Protein AF-A0A949FY73-F1 (afdb_monomer_lite)

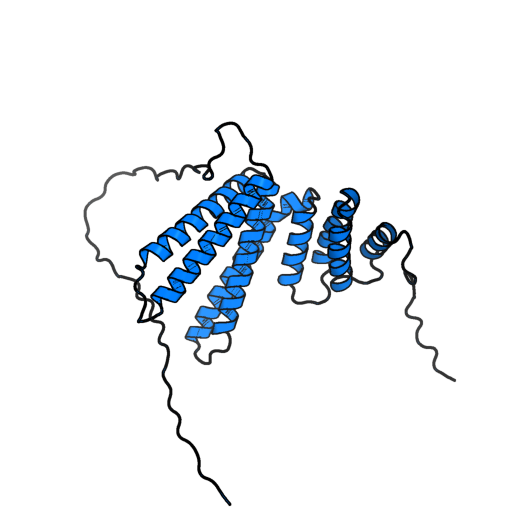Structure (mmCIF, N/CA/C/O backbone):
data_AF-A0A949FY73-F1
#
_entry.id   AF-A0A949FY73-F1
#
loop_
_atom_site.group_PDB
_atom_site.id
_atom_site.type_symbol
_atom_site.label_atom_id
_atom_site.label_alt_id
_atom_site.label_comp_id
_atom_site.label_asym_id
_atom_site.label_entity_id
_atom_site.label_seq_id
_atom_site.pdbx_PDB_ins_code
_atom_site.Cartn_x
_atom_site.Cartn_y
_atom_site.Cartn_z
_atom_site.occupancy
_atom_site.B_iso_or_equiv
_atom_site.auth_seq_id
_atom_site.auth_comp_id
_atom_site.auth_asym_id
_atom_site.auth_atom_id
_atom_site.pdbx_PDB_model_num
ATOM 1 N N . MET A 1 1 ? 39.585 -42.858 -3.985 1.00 30.64 1 MET A N 1
ATOM 2 C CA . MET A 1 1 ? 40.783 -42.142 -3.499 1.00 30.64 1 MET A CA 1
ATOM 3 C C . MET A 1 1 ? 41.004 -40.942 -4.413 1.00 30.64 1 MET A C 1
ATOM 5 O O . MET A 1 1 ? 41.160 -41.164 -5.600 1.00 30.64 1 MET A O 1
ATOM 9 N N . MET A 1 2 ? 40.899 -39.730 -3.845 1.00 28.56 2 MET A N 1
ATOM 10 C CA . MET A 1 2 ? 41.511 -38.437 -4.237 1.00 28.56 2 MET A CA 1
ATOM 11 C C . MET A 1 2 ? 41.469 -37.981 -5.719 1.00 28.56 2 MET A C 1
ATOM 13 O O . MET A 1 2 ? 42.041 -38.617 -6.586 1.00 28.56 2 MET A O 1
ATOM 17 N N . MET A 1 3 ? 40.717 -36.923 -6.067 1.00 29.55 3 MET A N 1
ATOM 18 C CA . MET A 1 3 ? 40.991 -35.466 -5.917 1.00 29.55 3 MET A CA 1
ATOM 19 C C . MET A 1 3 ? 41.789 -34.843 -7.081 1.00 29.55 3 MET A C 1
ATOM 21 O O . MET A 1 3 ? 42.942 -35.206 -7.284 1.00 29.55 3 MET A O 1
ATOM 25 N N . ARG A 1 4 ? 41.182 -33.837 -7.743 1.00 31.44 4 ARG A N 1
ATOM 26 C CA . ARG A 1 4 ? 41.723 -32.509 -8.166 1.00 31.44 4 ARG A CA 1
ATOM 27 C C . ARG A 1 4 ? 40.720 -31.844 -9.138 1.00 31.44 4 ARG A C 1
ATOM 29 O O . ARG A 1 4 ? 40.467 -32.389 -10.199 1.00 31.44 4 ARG A O 1
ATOM 36 N N . THR A 1 5 ? 39.873 -30.900 -8.709 1.00 36.28 5 THR A N 1
ATOM 37 C CA . THR A 1 5 ? 40.035 -29.425 -8.569 1.00 36.28 5 THR A CA 1
ATOM 38 C C . THR A 1 5 ? 40.058 -28.588 -9.865 1.00 36.28 5 THR A C 1
ATOM 40 O O . THR A 1 5 ? 41.065 -28.569 -10.556 1.00 36.28 5 THR A O 1
ATOM 43 N N . VAL A 1 6 ? 38.956 -27.833 -10.051 1.00 34.12 6 VAL A N 1
ATOM 44 C CA . VAL A 1 6 ? 38.804 -26.375 -10.323 1.00 34.12 6 VAL A CA 1
ATOM 45 C C . VAL A 1 6 ? 39.441 -25.728 -11.568 1.00 34.12 6 VAL A C 1
ATOM 47 O O . VAL A 1 6 ? 40.657 -25.625 -11.656 1.00 34.12 6 VAL A O 1
ATOM 50 N N . ALA A 1 7 ? 38.592 -25.080 -12.388 1.00 29.95 7 ALA A N 1
ATOM 51 C CA . ALA A 1 7 ? 38.791 -23.702 -12.878 1.00 29.95 7 ALA A CA 1
ATOM 52 C C . ALA A 1 7 ? 37.455 -23.058 -13.334 1.00 29.95 7 ALA A C 1
ATOM 54 O O . ALA A 1 7 ? 36.805 -23.531 -14.262 1.00 29.95 7 ALA A O 1
ATOM 55 N N . HIS A 1 8 ? 37.057 -21.980 -12.648 1.00 30.95 8 HIS A N 1
ATOM 56 C CA . HIS A 1 8 ? 36.068 -20.973 -13.066 1.00 30.95 8 HIS A CA 1
ATOM 57 C C . HIS A 1 8 ? 36.604 -20.121 -14.233 1.00 30.95 8 HIS A C 1
ATOM 59 O O . HIS A 1 8 ? 37.818 -20.023 -14.343 1.00 30.95 8 HIS A O 1
ATOM 65 N N . VAL A 1 9 ? 35.738 -19.414 -14.985 1.00 28.77 9 VAL A N 1
ATOM 66 C CA . VAL A 1 9 ? 35.776 -17.935 -15.150 1.00 28.77 9 VAL A CA 1
ATOM 67 C C . VAL A 1 9 ? 34.462 -17.411 -15.774 1.00 28.77 9 VAL A C 1
ATOM 69 O O . VAL A 1 9 ? 34.036 -17.833 -16.841 1.00 28.77 9 VAL A O 1
ATOM 72 N N . LEU A 1 10 ? 33.863 -16.489 -15.014 1.00 28.97 10 LEU A N 1
ATOM 73 C CA . LEU A 1 10 ? 32.964 -15.363 -15.291 1.00 28.97 10 LEU A CA 1
ATOM 74 C C . LEU A 1 10 ? 32.458 -15.102 -16.723 1.00 28.97 10 LEU A C 1
ATOM 76 O O . LEU A 1 10 ? 33.242 -14.854 -17.634 1.00 28.97 10 LEU A O 1
ATOM 80 N N . GLN A 1 11 ? 31.145 -14.865 -16.830 1.00 28.97 11 GLN A N 1
ATOM 81 C CA . GLN A 1 11 ? 30.577 -13.974 -17.845 1.00 28.97 11 GLN A CA 1
ATOM 82 C C . GLN A 1 11 ? 29.788 -12.856 -17.149 1.00 28.97 11 GLN A C 1
ATOM 84 O O . GLN A 1 11 ? 28.787 -13.093 -16.477 1.00 28.97 11 GLN A O 1
ATOM 89 N N . ALA A 1 12 ? 30.330 -11.641 -17.241 1.00 29.75 12 ALA A N 1
ATOM 90 C CA . ALA A 1 12 ? 29.845 -10.431 -16.595 1.00 29.75 12 ALA A CA 1
ATOM 91 C C . ALA A 1 12 ? 28.692 -9.797 -17.393 1.00 29.75 12 ALA A C 1
ATOM 93 O O . ALA A 1 12 ? 28.860 -9.455 -18.565 1.00 29.75 12 ALA A O 1
ATOM 94 N N . CYS A 1 13 ? 27.544 -9.581 -16.746 1.00 27.12 13 CYS A N 1
ATOM 95 C CA . CYS A 1 13 ? 26.506 -8.683 -17.247 1.00 27.12 13 CYS A CA 1
ATOM 96 C C . CYS A 1 13 ? 26.990 -7.242 -17.089 1.00 27.12 13 CYS A C 1
ATOM 98 O O . CYS A 1 13 ? 27.158 -6.743 -15.979 1.00 27.12 13 CYS A O 1
ATOM 100 N N . THR A 1 14 ? 27.230 -6.584 -18.217 1.00 33.44 14 THR A N 1
ATOM 101 C CA . THR A 1 14 ? 27.560 -5.163 -18.283 1.00 33.44 14 THR A CA 1
ATOM 102 C C . THR A 1 14 ? 26.266 -4.413 -18.576 1.00 33.44 14 THR A C 1
ATOM 104 O O . THR A 1 14 ? 25.729 -4.522 -19.674 1.00 33.44 14 THR A O 1
ATOM 107 N N . VAL A 1 15 ? 25.745 -3.670 -17.599 1.00 39.50 15 VAL A N 1
ATOM 108 C CA . VAL A 1 15 ? 24.665 -2.697 -17.816 1.00 39.50 15 VAL A CA 1
ATOM 109 C C . VAL A 1 15 ? 25.321 -1.395 -18.272 1.00 39.50 15 VAL A C 1
ATOM 111 O O . VAL A 1 15 ? 25.974 -0.714 -17.483 1.00 39.50 15 VAL A O 1
ATOM 114 N N . MET A 1 16 ? 25.181 -1.059 -19.555 1.00 29.89 16 MET A N 1
ATOM 115 C CA . MET A 1 16 ? 25.603 0.226 -20.113 1.00 29.89 16 MET A CA 1
ATOM 116 C C . MET A 1 16 ? 24.347 0.998 -20.528 1.00 29.89 16 MET A C 1
ATOM 118 O O . MET A 1 16 ? 23.703 0.666 -21.517 1.00 29.89 16 MET A O 1
ATOM 122 N N . VAL A 1 17 ? 23.979 2.016 -19.748 1.00 37.66 17 VAL A N 1
ATOM 123 C CA . VAL A 1 17 ? 22.966 3.003 -20.141 1.00 37.66 17 VAL A CA 1
ATOM 124 C C . VAL A 1 17 ? 23.687 4.084 -20.939 1.00 37.66 17 VAL A C 1
ATOM 126 O O . VAL A 1 17 ? 24.446 4.871 -20.374 1.00 37.66 17 VAL A O 1
ATOM 129 N N . MET A 1 18 ? 23.483 4.103 -22.255 1.00 31.80 18 MET A N 1
ATOM 130 C CA . MET A 1 18 ? 23.927 5.198 -23.116 1.00 31.80 18 MET A CA 1
ATOM 131 C C . MET A 1 18 ? 22.897 6.330 -23.059 1.00 31.80 18 MET A C 1
ATOM 133 O O . MET A 1 18 ? 21.790 6.201 -23.576 1.00 31.80 18 MET A O 1
ATOM 137 N N . LEU A 1 19 ? 23.274 7.448 -22.437 1.00 34.91 19 LEU A N 1
ATOM 138 C CA . LEU A 1 19 ? 22.626 8.740 -22.653 1.00 34.91 19 LEU A CA 1
ATOM 139 C C . LEU A 1 19 ? 23.135 9.323 -23.975 1.00 34.91 19 LEU A C 1
ATOM 141 O O . LEU A 1 19 ? 24.333 9.541 -24.146 1.00 34.91 19 LEU A O 1
ATOM 145 N N . GLY A 1 20 ? 22.212 9.563 -24.905 1.00 29.52 20 GLY A N 1
ATOM 146 C CA . GLY A 1 20 ? 22.489 10.226 -26.173 1.00 29.52 20 GLY A CA 1
ATOM 147 C C . GLY A 1 20 ? 22.843 11.700 -25.978 1.00 29.52 20 GLY A C 1
ATOM 148 O O . GLY A 1 20 ? 22.060 12.477 -25.436 1.00 29.52 20 GLY A O 1
ATOM 149 N N . SER A 1 21 ? 24.024 12.074 -26.465 1.00 33.06 21 SER A N 1
ATOM 150 C CA . SER A 1 21 ? 24.438 13.453 -26.707 1.00 33.06 21 SER A CA 1
ATOM 151 C C . SER A 1 21 ? 23.719 14.001 -27.940 1.00 33.06 21 SER A C 1
ATOM 153 O O . SER A 1 21 ? 23.827 13.421 -29.019 1.00 33.06 21 SER A O 1
ATOM 155 N N . ALA A 1 22 ? 23.047 15.145 -27.810 1.00 34.62 22 ALA A N 1
ATOM 156 C CA . ALA A 1 22 ? 22.630 15.960 -28.948 1.00 34.62 22 ALA A CA 1
ATOM 157 C C . ALA A 1 22 ? 23.452 17.254 -28.984 1.00 34.62 22 ALA A C 1
ATOM 159 O O . ALA A 1 22 ? 23.644 17.935 -27.977 1.00 34.62 22 ALA A O 1
ATOM 160 N N . VAL A 1 23 ? 23.974 17.525 -30.175 1.00 33.91 23 VAL A N 1
ATOM 161 C CA . VAL A 1 23 ? 24.910 18.588 -30.538 1.00 33.91 23 VAL A CA 1
ATOM 162 C C . VAL A 1 23 ? 24.242 19.964 -30.455 1.00 33.91 23 VAL A C 1
ATOM 164 O O . VAL A 1 23 ? 23.091 20.140 -30.849 1.00 33.91 23 VAL A O 1
ATOM 167 N N . ALA A 1 24 ? 25.000 20.947 -29.970 1.00 28.70 24 ALA A N 1
ATOM 168 C CA . ALA A 1 24 ? 24.638 22.356 -29.952 1.00 28.70 24 ALA A CA 1
ATOM 169 C C . ALA A 1 24 ? 24.571 22.951 -31.371 1.00 28.70 24 ALA A C 1
ATOM 171 O O . ALA A 1 24 ? 25.519 22.824 -32.144 1.00 28.70 24 ALA A O 1
ATOM 172 N N . MET A 1 25 ? 23.504 23.694 -31.670 1.00 30.33 25 MET A N 1
ATOM 173 C CA . MET A 1 25 ? 23.513 24.737 -32.697 1.00 30.33 25 MET A CA 1
ATOM 174 C C . MET A 1 25 ? 22.935 26.030 -32.123 1.00 30.33 25 MET A C 1
ATOM 176 O O . MET A 1 25 ? 21.875 26.042 -31.503 1.00 30.33 25 MET A O 1
ATOM 180 N N . ALA A 1 26 ? 23.681 27.117 -32.311 1.00 32.38 26 ALA A N 1
ATOM 181 C CA . ALA A 1 26 ? 23.357 28.460 -31.861 1.00 32.38 26 ALA A CA 1
ATOM 182 C C . ALA A 1 26 ? 22.526 29.212 -32.913 1.00 32.38 26 ALA A C 1
ATOM 184 O O . ALA A 1 26 ? 22.940 29.288 -34.067 1.00 32.38 26 ALA A O 1
ATOM 185 N N . ALA A 1 27 ? 21.421 29.848 -32.499 1.00 30.78 27 ALA A N 1
ATOM 186 C CA . ALA A 1 27 ? 20.816 30.980 -33.209 1.00 30.78 27 ALA A CA 1
ATOM 187 C C . ALA A 1 27 ? 19.895 31.827 -32.292 1.00 30.78 27 ALA A C 1
ATOM 189 O O . ALA A 1 27 ? 18.881 31.338 -31.817 1.00 30.78 27 ALA A O 1
ATOM 190 N N . LYS A 1 28 ? 20.317 33.089 -32.082 1.00 29.27 28 LYS A N 1
ATOM 191 C CA . LYS A 1 28 ? 19.625 34.392 -31.853 1.00 29.27 28 LYS A CA 1
ATOM 192 C C . LYS A 1 28 ? 18.335 34.491 -30.980 1.00 29.27 28 LYS A C 1
ATOM 194 O O . LYS A 1 28 ? 17.423 33.692 -31.141 1.00 29.27 28 LYS A O 1
ATOM 199 N N . PRO A 1 29 ? 18.198 35.520 -30.104 1.00 34.09 29 PRO A N 1
ATOM 200 C CA . PRO A 1 29 ? 17.172 35.542 -29.059 1.00 34.09 29 PRO A CA 1
ATOM 201 C C . PRO A 1 29 ? 15.809 36.023 -29.577 1.00 34.09 29 PRO A C 1
ATOM 203 O O . PRO A 1 29 ? 15.718 37.055 -30.242 1.00 34.09 29 PRO A O 1
ATOM 206 N N . ALA A 1 30 ? 14.749 35.304 -29.207 1.00 30.08 30 ALA A N 1
ATOM 207 C CA . ALA A 1 30 ? 13.362 35.736 -29.336 1.00 30.08 30 ALA A CA 1
ATOM 208 C C . ALA A 1 30 ? 12.727 35.864 -27.939 1.00 30.08 30 ALA A C 1
ATOM 210 O O . ALA A 1 30 ? 13.028 35.093 -27.031 1.00 30.08 30 ALA A O 1
ATOM 211 N N . ALA A 1 31 ? 11.899 36.898 -27.788 1.00 34.38 31 ALA A N 1
ATOM 212 C CA . ALA A 1 31 ? 11.223 37.357 -26.574 1.00 34.38 31 ALA A CA 1
ATOM 213 C C . ALA A 1 31 ? 10.332 36.275 -25.905 1.00 34.38 31 ALA A C 1
ATOM 215 O O . ALA A 1 31 ? 9.991 35.282 -26.551 1.00 34.38 31 ALA A O 1
ATOM 216 N N . PRO A 1 32 ? 9.951 36.439 -24.619 1.00 34.09 32 PRO A N 1
ATOM 217 C CA . PRO A 1 32 ? 9.465 35.344 -23.787 1.00 34.09 32 PRO A CA 1
ATOM 218 C C . PRO A 1 32 ? 8.079 34.877 -24.233 1.00 34.09 32 PRO A C 1
ATOM 220 O O . PRO A 1 32 ? 7.079 35.564 -24.032 1.00 34.09 32 PRO A O 1
ATOM 223 N N . GLN A 1 33 ? 8.023 33.683 -24.819 1.00 31.09 33 GLN A N 1
ATOM 224 C CA . GLN A 1 33 ? 6.780 32.944 -24.967 1.00 31.09 33 GLN A CA 1
ATOM 225 C C . GLN A 1 33 ? 6.493 32.208 -23.662 1.00 31.09 33 GLN A C 1
ATOM 227 O O . GLN A 1 33 ? 7.287 31.406 -23.171 1.00 31.09 33 GLN A O 1
ATOM 232 N N . SER A 1 34 ? 5.346 32.558 -23.099 1.00 34.16 34 SER A N 1
ATOM 233 C CA . SER A 1 34 ? 4.679 31.950 -21.961 1.00 34.16 34 SER A CA 1
ATOM 234 C C . SER A 1 34 ? 4.782 30.426 -22.007 1.00 34.16 34 SER A C 1
ATOM 236 O O . SER A 1 34 ? 4.473 29.808 -23.026 1.00 34.16 34 SER A O 1
ATOM 238 N N . ALA A 1 35 ? 5.193 29.828 -20.888 1.00 31.00 35 ALA A N 1
ATOM 239 C CA . ALA A 1 35 ? 5.188 28.385 -20.697 1.00 31.00 35 ALA A CA 1
ATOM 240 C C . ALA A 1 35 ? 3.818 27.790 -21.081 1.00 31.00 35 ALA A C 1
ATOM 242 O O . ALA A 1 35 ? 2.791 28.381 -20.730 1.00 31.00 35 ALA A O 1
ATOM 243 N N . PRO A 1 36 ? 3.759 26.624 -21.751 1.00 32.53 36 PRO A N 1
ATOM 244 C CA . PRO A 1 36 ? 2.498 25.929 -21.910 1.00 32.53 36 PRO A CA 1
ATOM 245 C C . PRO A 1 36 ? 2.042 25.492 -20.518 1.00 32.53 36 PRO A C 1
ATOM 247 O O . PRO A 1 36 ? 2.632 24.610 -19.892 1.00 32.53 36 PRO A O 1
ATOM 250 N N . GLN A 1 37 ? 1.000 26.155 -20.018 1.00 31.23 37 GLN A N 1
ATOM 251 C CA . GLN A 1 37 ? 0.228 25.682 -18.883 1.00 31.23 37 GLN A CA 1
ATOM 252 C C . GLN A 1 37 ? -0.247 24.271 -19.227 1.00 31.23 37 GLN A C 1
ATOM 254 O O . GLN A 1 37 ? -1.075 24.083 -20.119 1.00 31.23 37 GLN A O 1
ATOM 259 N N . SER A 1 38 ? 0.302 23.271 -18.538 1.00 32.03 38 SER A N 1
ATOM 260 C CA . SER A 1 38 ? -0.244 21.924 -18.567 1.00 32.03 38 SER A CA 1
ATOM 261 C C . SER A 1 38 ? -1.610 21.983 -17.893 1.00 32.03 38 SER A C 1
ATOM 263 O O . SER A 1 38 ? -1.723 21.891 -16.669 1.00 32.03 38 SER A O 1
ATOM 265 N N . GLY A 1 39 ? -2.653 22.199 -18.691 1.00 32.66 39 GLY A N 1
ATOM 266 C CA . GLY A 1 39 ? -4.018 21.989 -18.251 1.00 32.66 39 GLY A CA 1
ATOM 267 C C . GLY A 1 39 ? -4.106 20.570 -17.708 1.00 32.66 39 GLY A C 1
ATOM 268 O O . GLY A 1 39 ? -3.819 19.613 -18.431 1.00 32.66 39 GLY A O 1
ATOM 269 N N . ALA A 1 40 ? -4.444 20.452 -16.424 1.00 43.03 40 ALA A N 1
ATOM 270 C CA . ALA A 1 40 ? -4.802 19.201 -15.783 1.00 43.03 40 ALA A CA 1
ATOM 271 C C . ALA A 1 40 ? -6.021 18.641 -16.525 1.00 43.03 40 ALA A C 1
ATOM 273 O O . ALA A 1 40 ? -7.171 18.934 -16.209 1.00 43.03 40 ALA A O 1
ATOM 274 N N . SER A 1 41 ? -5.759 17.903 -17.597 1.00 42.97 41 SER A N 1
ATOM 275 C CA . SER A 1 41 ? -6.777 17.207 -18.361 1.00 42.97 41 SER A CA 1
ATOM 276 C C . SER A 1 41 ? -7.257 16.121 -17.426 1.00 42.97 41 SER A C 1
ATOM 278 O O . SER A 1 41 ? -6.478 15.229 -17.122 1.00 42.97 41 SER A O 1
ATOM 280 N N . LYS A 1 42 ? -8.484 16.245 -16.912 1.00 58.06 42 LYS A N 1
ATOM 281 C CA . LYS A 1 42 ? -9.129 15.256 -16.044 1.00 58.06 42 LYS A CA 1
ATOM 282 C C . LYS A 1 42 ? -9.196 13.942 -16.833 1.00 58.06 42 LYS A C 1
ATOM 284 O O . LYS A 1 42 ? -10.048 13.812 -17.712 1.00 58.06 42 LYS A O 1
ATOM 289 N N . PRO A 1 43 ? -8.265 12.997 -16.648 1.00 52.34 43 PRO A N 1
ATOM 290 C CA . PRO A 1 43 ? -8.061 11.948 -17.618 1.00 52.34 43 PRO A CA 1
ATOM 291 C C . PRO A 1 43 ? -8.613 10.686 -16.994 1.00 52.34 43 PRO A C 1
ATOM 293 O O . PRO A 1 43 ? -7.894 10.037 -16.258 1.00 52.34 43 PRO A O 1
ATOM 296 N N . LEU A 1 44 ? -9.893 10.413 -17.226 1.00 60.53 44 LEU A N 1
ATOM 297 C CA . LEU A 1 44 ? -10.560 9.112 -17.125 1.00 60.53 44 LEU A CA 1
ATOM 298 C C . LEU A 1 44 ? -12.044 9.409 -17.384 1.00 60.53 44 LEU A C 1
ATOM 300 O O . LEU A 1 44 ? -12.695 10.086 -16.593 1.00 60.53 44 LEU A O 1
ATOM 304 N N . ALA A 1 45 ? -12.510 9.029 -18.574 1.00 54.34 45 ALA A N 1
ATOM 305 C CA . ALA A 1 45 ? -13.755 9.495 -19.176 1.00 54.34 45 ALA A CA 1
ATOM 306 C C . ALA A 1 45 ? -14.987 9.072 -18.358 1.00 54.34 45 ALA A C 1
ATOM 308 O O . ALA A 1 45 ? -15.514 7.976 -18.527 1.00 54.34 45 ALA A O 1
ATOM 309 N N . LEU A 1 46 ? -15.430 9.959 -17.476 1.00 56.88 46 LEU A N 1
ATOM 310 C CA . LEU A 1 46 ? -16.798 10.026 -16.975 1.00 56.88 46 LEU A CA 1
ATOM 311 C C . LEU A 1 46 ? -17.480 11.200 -17.669 1.00 56.88 46 LEU A C 1
ATOM 313 O O . LEU A 1 46 ? -16.804 12.166 -18.033 1.00 56.88 46 LEU A O 1
ATOM 317 N N . GLY A 1 47 ? -18.794 11.105 -17.883 1.00 54.56 47 GLY A N 1
ATOM 318 C CA . GLY A 1 47 ? -19.572 12.223 -18.419 1.00 54.56 47 GLY A CA 1
ATOM 319 C C . GLY A 1 47 ? -19.328 13.494 -17.599 1.00 54.56 47 GLY A C 1
ATOM 320 O O . GLY A 1 47 ? -19.058 13.415 -16.401 1.00 54.56 47 GLY A O 1
ATOM 321 N N . GLU A 1 48 ? -19.404 14.662 -18.242 1.00 50.19 48 GLU A N 1
ATOM 322 C CA . GLU A 1 48 ? -18.944 15.962 -17.711 1.00 50.19 48 GLU A CA 1
ATOM 323 C C . GLU A 1 48 ? -19.551 16.374 -16.351 1.00 50.19 48 GLU A C 1
ATOM 325 O O . GLU A 1 48 ? -19.051 17.297 -15.709 1.00 50.19 48 GLU A O 1
ATOM 330 N N . THR A 1 49 ? -20.580 15.673 -15.869 1.00 57.47 49 THR A N 1
ATOM 331 C CA . THR A 1 49 ? -21.321 15.978 -14.638 1.00 57.47 49 THR A CA 1
ATOM 332 C C . THR A 1 49 ? -21.223 14.922 -13.533 1.00 57.47 49 THR A C 1
ATOM 334 O O . THR A 1 49 ? -21.763 15.155 -12.453 1.00 57.47 49 THR A O 1
ATOM 337 N N . GLU A 1 50 ? -20.580 13.770 -13.750 1.00 74.12 50 GLU A N 1
ATOM 338 C CA . GLU A 1 50 ? -20.566 12.691 -12.751 1.00 74.12 50 GLU A CA 1
ATOM 339 C C . GLU A 1 50 ? -19.250 12.647 -11.967 1.00 74.12 50 GLU A C 1
ATOM 341 O O . GLU A 1 50 ? -18.165 12.439 -12.516 1.00 74.12 50 GLU A O 1
ATOM 346 N N . THR A 1 51 ? -19.339 12.847 -10.650 1.00 81.75 51 THR A N 1
ATOM 347 C CA . THR A 1 51 ? -18.228 12.591 -9.733 1.00 81.75 51 THR A CA 1
ATOM 348 C C . THR A 1 51 ? -18.023 11.075 -9.604 1.00 81.75 51 THR A C 1
ATOM 350 O O . THR A 1 51 ? -18.949 10.377 -9.185 1.00 81.75 51 THR A O 1
ATOM 353 N N . PRO A 1 52 ? -16.828 10.542 -9.925 1.00 88.69 52 PRO A N 1
ATOM 354 C CA . PRO A 1 52 ? -16.527 9.129 -9.775 1.00 88.69 52 PRO A CA 1
ATOM 355 C C . PRO A 1 52 ? -16.712 8.678 -8.331 1.00 88.69 52 PRO A C 1
ATOM 357 O O . PRO A 1 52 ? -16.275 9.346 -7.390 1.00 88.69 52 PRO A O 1
ATOM 360 N N . ARG A 1 53 ? -17.310 7.500 -8.187 1.00 89.69 53 ARG A N 1
ATOM 361 C CA . ARG A 1 53 ? -17.402 6.751 -6.928 1.00 89.69 53 ARG A CA 1
ATOM 362 C C . ARG A 1 53 ? -16.275 5.729 -6.821 1.00 89.69 53 ARG A C 1
ATOM 364 O O . ARG A 1 53 ? -15.617 5.426 -7.818 1.00 89.69 53 ARG A O 1
ATOM 371 N N . GLU A 1 54 ? -16.117 5.136 -5.642 1.00 91.50 54 GLU A N 1
ATOM 372 C CA . GLU A 1 54 ? -15.158 4.062 -5.349 1.00 91.50 54 GLU A CA 1
ATOM 373 C C . GLU A 1 54 ? -15.040 2.998 -6.458 1.00 91.50 54 GLU A C 1
ATOM 375 O O . GLU A 1 54 ? -13.935 2.658 -6.877 1.00 91.50 54 GLU A O 1
ATOM 380 N N . GLU A 1 55 ? -16.163 2.509 -6.992 1.00 93.31 55 GLU A N 1
ATOM 381 C CA . GLU A 1 55 ? -16.207 1.468 -8.030 1.00 93.31 55 GLU A CA 1
ATOM 382 C C . GLU A 1 55 ? -15.483 1.851 -9.333 1.00 93.31 55 GLU A C 1
ATOM 384 O O . GLU A 1 55 ? -14.856 1.002 -9.978 1.00 93.31 55 GLU A O 1
ATOM 389 N N . HIS A 1 56 ? -15.502 3.140 -9.682 1.00 94.19 56 HIS A N 1
ATOM 390 C CA . HIS A 1 56 ? -14.804 3.679 -10.844 1.00 94.19 56 HIS A CA 1
ATOM 391 C C . HIS A 1 56 ? -13.297 3.670 -10.610 1.00 94.19 56 HIS A C 1
ATOM 393 O O . HIS A 1 56 ? -12.543 3.183 -11.454 1.00 94.19 56 HIS A 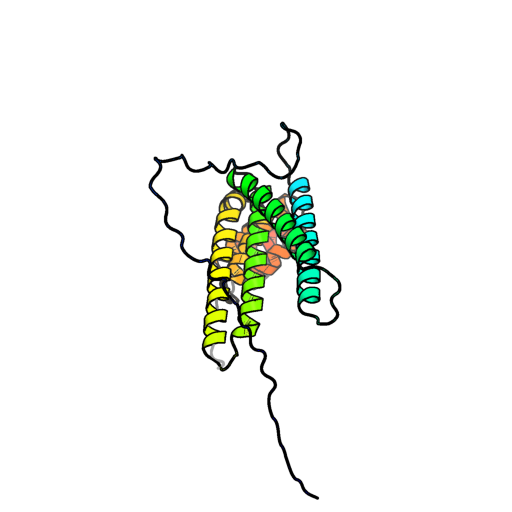O 1
ATOM 399 N N . PHE A 1 57 ? -12.852 4.121 -9.434 1.00 95.56 57 PHE A N 1
ATOM 400 C CA . PHE A 1 57 ? -11.438 4.077 -9.068 1.00 95.56 57 PHE A CA 1
ATOM 401 C C . PHE A 1 57 ? -10.927 2.640 -8.950 1.00 95.56 57 PHE A C 1
ATOM 403 O O . PHE A 1 57 ? -9.836 2.344 -9.434 1.00 95.56 57 PHE A O 1
ATOM 410 N N . ALA A 1 58 ? -11.737 1.723 -8.417 1.00 95.69 58 ALA A N 1
ATOM 411 C CA . ALA A 1 58 ? -11.428 0.299 -8.375 1.00 95.69 58 ALA A CA 1
ATOM 412 C C . ALA A 1 58 ? -11.227 -0.278 -9.783 1.00 95.69 58 ALA A C 1
ATOM 414 O O . ALA A 1 58 ? -10.291 -1.044 -10.025 1.00 95.69 58 ALA A O 1
ATOM 415 N N . TYR A 1 59 ? -12.102 0.087 -10.726 1.00 95.56 59 TYR A N 1
ATOM 416 C CA . TYR A 1 59 ? -11.979 -0.311 -12.124 1.00 95.56 59 TYR A CA 1
ATOM 417 C C . TYR A 1 59 ? -10.713 0.258 -12.769 1.00 95.56 59 TYR A C 1
ATOM 419 O O . TYR A 1 59 ? -9.938 -0.499 -13.355 1.00 95.56 59 TYR A O 1
ATOM 427 N N . TRP A 1 60 ? -10.458 1.556 -12.621 1.00 96.25 60 TRP A N 1
ATOM 428 C CA . TRP A 1 60 ? -9.265 2.198 -13.169 1.00 96.25 60 TRP A CA 1
ATOM 429 C C . TRP A 1 60 ? -7.984 1.625 -12.582 1.00 96.25 60 TRP A C 1
ATOM 431 O O . TRP A 1 60 ? -7.056 1.327 -13.325 1.00 96.25 60 TRP A O 1
ATOM 441 N N . TYR A 1 61 ? -7.954 1.364 -11.281 1.00 97.25 61 TYR A N 1
ATOM 442 C CA . TYR A 1 61 ? -6.832 0.701 -10.638 1.00 97.25 61 TYR A CA 1
ATOM 443 C C . TYR A 1 61 ? -6.592 -0.711 -11.215 1.00 97.25 61 TYR A C 1
ATOM 445 O O . TYR A 1 61 ? -5.455 -1.068 -11.523 1.00 97.25 61 TYR A O 1
ATOM 453 N N . ARG A 1 62 ? -7.642 -1.510 -11.469 1.00 97.62 62 ARG A N 1
ATOM 454 C CA . ARG A 1 62 ? -7.483 -2.809 -12.159 1.00 97.62 62 ARG A CA 1
ATOM 455 C C . ARG A 1 62 ? -6.904 -2.649 -13.567 1.00 97.62 62 ARG A C 1
ATOM 457 O O . ARG A 1 62 ? -6.052 -3.443 -13.960 1.00 97.62 62 ARG A O 1
ATOM 464 N N . GLN A 1 63 ? -7.328 -1.624 -14.308 1.00 97.25 63 GLN A N 1
ATOM 465 C CA . GLN A 1 63 ? -6.762 -1.315 -15.625 1.00 97.25 63 GLN A CA 1
ATOM 466 C C . GLN A 1 63 ? -5.294 -0.894 -15.526 1.00 97.25 63 GLN A C 1
ATOM 468 O O . GLN A 1 63 ? -4.478 -1.363 -16.312 1.00 97.25 63 GLN A O 1
ATOM 473 N N . PHE A 1 64 ? -4.932 -0.079 -14.535 1.00 97.44 64 PHE A N 1
ATOM 474 C CA . PHE A 1 64 ? -3.543 0.281 -14.254 1.00 97.44 64 PHE A CA 1
ATOM 475 C C . PHE A 1 64 ? -2.673 -0.965 -14.039 1.00 97.44 64 PHE A C 1
ATOM 477 O O . PHE A 1 64 ? -1.634 -1.101 -14.685 1.00 97.44 64 PHE A O 1
ATOM 484 N N . ILE A 1 65 ? -3.124 -1.912 -13.212 1.00 97.19 65 ILE A N 1
ATOM 485 C CA . ILE A 1 65 ? -2.401 -3.170 -12.978 1.00 97.19 65 ILE A CA 1
ATOM 486 C C . ILE A 1 65 ? -2.298 -4.013 -14.250 1.00 97.19 65 ILE A C 1
ATOM 488 O O . ILE A 1 65 ? -1.224 -4.538 -14.545 1.00 97.19 65 ILE A O 1
ATOM 492 N N . ALA A 1 66 ? -3.369 -4.104 -15.040 1.00 97.00 66 ALA A N 1
ATOM 493 C CA . ALA A 1 66 ? -3.339 -4.817 -16.314 1.00 97.00 66 ALA A CA 1
ATOM 494 C C . ALA A 1 66 ? -2.315 -4.207 -17.289 1.00 97.00 66 ALA A C 1
ATOM 496 O O . ALA A 1 66 ? -1.509 -4.937 -17.864 1.00 97.00 66 ALA A O 1
ATOM 497 N N . GLN A 1 67 ? -2.291 -2.876 -17.424 1.00 96.88 67 GLN A N 1
ATOM 498 C CA . GLN A 1 67 ? -1.327 -2.168 -18.272 1.00 96.88 67 GLN A CA 1
ATOM 499 C C . GLN A 1 67 ? 0.112 -2.343 -17.767 1.00 96.88 67 GLN A C 1
ATOM 501 O O . GLN A 1 67 ? 0.997 -2.647 -18.565 1.00 96.88 67 GLN A O 1
ATOM 506 N N . LYS A 1 68 ? 0.355 -2.269 -16.449 1.00 95.31 68 LYS A N 1
ATOM 507 C CA . LYS A 1 68 ? 1.672 -2.588 -15.869 1.00 95.31 68 LYS A CA 1
ATOM 508 C C . LYS A 1 68 ? 2.110 -4.020 -16.170 1.00 95.31 68 LYS A C 1
ATOM 510 O O . LYS A 1 68 ? 3.272 -4.241 -16.492 1.00 95.31 68 LYS A O 1
ATOM 515 N N . GLY A 1 69 ? 1.196 -4.987 -16.090 1.00 94.19 69 GLY A N 1
ATOM 516 C CA . GLY A 1 69 ? 1.488 -6.383 -16.412 1.00 94.19 69 GLY A CA 1
ATOM 517 C C . GLY A 1 69 ? 1.850 -6.593 -17.886 1.00 94.19 69 GLY A C 1
ATOM 518 O O . GLY A 1 69 ? 2.751 -7.372 -18.191 1.00 94.19 69 GLY A O 1
ATOM 519 N N . LEU A 1 70 ? 1.184 -5.886 -18.803 1.00 93.75 70 LEU A N 1
ATOM 520 C CA . LEU A 1 70 ? 1.519 -5.912 -20.231 1.00 93.75 70 LEU A CA 1
ATOM 521 C C . LEU A 1 70 ? 2.862 -5.230 -20.514 1.00 93.75 70 LEU A C 1
ATOM 523 O O . LEU A 1 70 ? 3.676 -5.791 -21.243 1.00 93.75 70 LEU A O 1
ATOM 527 N N . ALA A 1 71 ? 3.135 -4.090 -19.874 1.00 93.06 71 ALA A N 1
ATOM 528 C CA . ALA A 1 71 ? 4.436 -3.433 -19.957 1.00 93.06 71 ALA A CA 1
ATOM 529 C C . ALA A 1 71 ? 5.556 -4.362 -19.451 1.00 93.06 71 ALA A C 1
ATOM 531 O O . ALA A 1 71 ? 6.523 -4.593 -20.165 1.00 93.06 71 ALA A O 1
ATOM 532 N N . ALA A 1 72 ? 5.392 -5.002 -18.291 1.00 90.31 72 ALA A N 1
ATOM 533 C CA . ALA A 1 72 ? 6.384 -5.944 -17.765 1.00 90.31 72 ALA A CA 1
ATOM 534 C C . ALA A 1 72 ? 6.659 -7.121 -18.725 1.00 90.31 72 ALA A C 1
ATOM 536 O O . ALA A 1 72 ? 7.805 -7.531 -18.896 1.00 90.31 72 ALA A O 1
ATOM 537 N N . LYS A 1 73 ? 5.630 -7.647 -19.408 1.00 89.31 73 LYS A N 1
ATOM 538 C CA . LYS A 1 73 ? 5.816 -8.670 -20.455 1.00 89.31 73 LYS A CA 1
ATOM 539 C C . LYS A 1 73 ? 6.621 -8.138 -21.642 1.00 89.31 73 LYS A C 1
ATOM 541 O O . LYS A 1 73 ? 7.497 -8.848 -22.131 1.00 89.31 73 LYS A O 1
ATOM 546 N N . GLY A 1 74 ? 6.333 -6.914 -22.083 1.00 87.88 74 GLY A N 1
ATOM 547 C CA . GLY A 1 74 ? 7.093 -6.237 -23.135 1.00 87.88 74 GLY A CA 1
ATOM 548 C C . GLY A 1 74 ? 8.560 -6.054 -22.747 1.00 87.88 74 GLY A C 1
ATOM 549 O O . GLY A 1 74 ? 9.445 -6.420 -23.513 1.00 87.88 74 GLY A O 1
ATOM 550 N N . GLU A 1 75 ? 8.825 -5.597 -21.523 1.00 87.31 75 GLU A N 1
ATOM 551 C CA . GLU A 1 75 ? 10.182 -5.430 -20.996 1.00 87.31 75 GLU A CA 1
ATOM 552 C C . GLU A 1 75 ? 10.962 -6.754 -20.966 1.00 87.31 75 GLU A C 1
ATOM 554 O O . GLU A 1 75 ? 12.106 -6.815 -21.418 1.00 87.31 75 GLU A O 1
ATOM 559 N N . ILE A 1 76 ? 10.340 -7.833 -20.477 1.00 87.50 76 ILE A N 1
ATOM 560 C CA . ILE A 1 76 ? 10.949 -9.171 -20.476 1.00 87.50 76 ILE A CA 1
ATOM 561 C C . ILE A 1 76 ? 11.235 -9.634 -21.907 1.00 87.50 76 ILE A C 1
ATOM 563 O O . ILE A 1 76 ? 12.293 -10.214 -22.153 1.00 87.50 76 ILE A O 1
ATOM 567 N N . CYS A 1 77 ? 10.320 -9.373 -22.847 1.00 87.56 77 CYS A N 1
ATOM 568 C CA . CYS A 1 77 ? 10.530 -9.705 -24.250 1.00 87.56 77 CYS A CA 1
ATOM 569 C C . CYS A 1 77 ? 11.757 -8.972 -24.790 1.00 87.56 77 CYS A C 1
ATOM 571 O O . CYS A 1 77 ? 12.683 -9.642 -25.217 1.00 87.56 77 CYS A O 1
ATOM 573 N N . ILE A 1 78 ? 11.829 -7.641 -24.697 1.00 86.81 78 ILE A N 1
ATOM 574 C CA . ILE A 1 78 ? 12.918 -6.830 -25.283 1.00 86.81 78 ILE A CA 1
ATOM 575 C C . ILE A 1 78 ? 14.310 -7.281 -24.800 1.00 86.81 78 ILE A C 1
ATOM 577 O O . ILE A 1 78 ? 15.290 -7.195 -25.534 1.00 86.81 78 ILE A O 1
ATOM 581 N N . ARG A 1 79 ? 14.408 -7.825 -23.580 1.00 82.44 79 ARG A N 1
ATOM 582 C CA . ARG A 1 79 ? 15.656 -8.381 -23.025 1.00 82.44 79 ARG A CA 1
ATOM 583 C C . ARG A 1 79 ? 16.061 -9.742 -23.617 1.00 82.44 79 ARG A C 1
ATOM 585 O O . ARG A 1 79 ? 17.191 -10.180 -23.405 1.00 82.44 79 ARG A O 1
ATOM 592 N N . SER A 1 80 ? 15.168 -10.430 -24.325 1.00 86.00 80 SER A N 1
ATOM 593 C CA . SER A 1 80 ? 15.423 -11.710 -24.989 1.00 86.00 80 SER A CA 1
ATOM 594 C C . SER A 1 80 ? 15.882 -11.514 -26.432 1.00 86.00 80 SER A C 1
ATOM 596 O O . SER A 1 80 ? 15.235 -10.829 -27.221 1.00 86.00 80 SER A O 1
ATOM 598 N N . ALA A 1 81 ? 16.934 -12.236 -26.825 1.00 80.88 81 ALA A N 1
ATOM 599 C CA . ALA A 1 81 ? 17.423 -12.266 -28.205 1.00 80.88 81 ALA A CA 1
ATOM 600 C C . ALA A 1 81 ? 16.395 -12.816 -29.217 1.00 80.88 81 ALA A C 1
ATOM 602 O O . ALA A 1 81 ? 16.543 -12.603 -30.416 1.00 80.88 81 ALA A O 1
ATOM 603 N N . SER A 1 82 ? 15.366 -13.533 -28.749 1.00 84.56 82 SER A N 1
ATOM 604 C CA . SER A 1 82 ? 14.304 -14.109 -29.585 1.00 84.56 82 SER A CA 1
ATOM 605 C C . SER A 1 82 ? 13.034 -13.255 -29.639 1.00 84.56 82 SER A C 1
ATOM 607 O O . SER A 1 82 ? 11.993 -13.744 -30.080 1.00 84.56 82 SER A O 1
ATOM 609 N N . CYS A 1 83 ? 13.061 -12.034 -29.106 1.00 83.31 83 CYS A N 1
ATOM 610 C CA . CYS A 1 83 ? 11.883 -11.181 -29.094 1.00 83.31 83 CYS A CA 1
ATOM 611 C C . CYS A 1 83 ? 11.566 -10.651 -30.488 1.00 83.31 83 CYS A C 1
ATOM 613 O O . CYS A 1 83 ? 12.432 -10.138 -31.189 1.00 83.31 83 CYS A O 1
ATOM 615 N N . ILE A 1 84 ? 10.299 -10.788 -30.870 1.00 79.69 84 ILE A N 1
ATOM 616 C CA . ILE A 1 84 ? 9.761 -10.318 -32.154 1.00 79.69 84 ILE A CA 1
ATOM 617 C C . ILE A 1 84 ? 8.964 -9.011 -31.956 1.00 79.69 84 ILE A C 1
ATOM 619 O O . ILE A 1 84 ? 8.629 -8.336 -32.923 1.00 79.69 84 ILE A O 1
ATOM 623 N N . SER A 1 85 ? 8.666 -8.646 -30.703 1.00 75.44 85 SER A N 1
ATOM 624 C CA . SER A 1 85 ? 7.951 -7.416 -30.346 1.00 75.44 85 SER A CA 1
ATOM 625 C C . SER A 1 85 ? 8.847 -6.191 -30.496 1.00 75.44 85 SER A C 1
ATOM 627 O O . SER A 1 85 ? 10.039 -6.253 -30.195 1.00 75.44 85 SER A O 1
ATOM 629 N N . ASP A 1 86 ? 8.255 -5.065 -30.889 1.00 72.75 86 ASP A N 1
ATOM 630 C CA . ASP A 1 86 ? 8.931 -3.773 -30.843 1.00 72.75 86 ASP A CA 1
ATOM 631 C C . ASP A 1 86 ? 8.981 -3.212 -29.406 1.00 72.75 86 ASP A C 1
ATOM 633 O O . ASP A 1 86 ? 8.206 -3.601 -28.527 1.00 72.75 86 ASP A O 1
ATOM 637 N N . GLU A 1 87 ? 9.904 -2.276 -29.156 1.00 81.81 87 GLU A N 1
ATOM 638 C CA . GLU A 1 87 ? 9.937 -1.502 -27.903 1.00 81.81 87 GLU A CA 1
ATOM 639 C C . GLU A 1 87 ? 8.681 -0.623 -27.732 1.00 81.81 87 GLU A C 1
ATOM 641 O O . GLU A 1 87 ? 8.351 -0.187 -26.625 1.00 81.81 87 GLU A O 1
ATOM 646 N N . GLY A 1 88 ? 7.957 -0.377 -28.828 1.00 83.12 88 GLY A N 1
ATOM 647 C CA . GLY A 1 88 ? 6.748 0.436 -28.876 1.00 83.12 88 GLY A CA 1
ATOM 648 C C . GLY A 1 88 ? 5.599 -0.145 -28.055 1.00 83.12 88 GLY A C 1
ATOM 649 O O . GLY A 1 88 ? 4.885 0.616 -27.401 1.00 83.12 88 GLY A O 1
ATOM 650 N N . ASP A 1 89 ? 5.435 -1.467 -28.027 1.00 82.88 89 ASP A N 1
ATOM 651 C CA . ASP A 1 89 ? 4.411 -2.135 -27.217 1.00 82.88 89 ASP A CA 1
ATOM 652 C C . ASP A 1 89 ? 4.654 -1.952 -25.713 1.00 82.88 89 ASP A C 1
ATOM 654 O O . ASP A 1 89 ? 3.721 -1.632 -24.969 1.00 82.88 89 ASP A O 1
ATOM 658 N N . TYR A 1 90 ? 5.910 -2.049 -25.263 1.00 88.94 90 TYR A N 1
ATOM 659 C CA . TYR A 1 90 ? 6.281 -1.717 -23.884 1.00 88.94 90 TYR A CA 1
ATOM 660 C C . TYR A 1 90 ? 5.915 -0.265 -23.546 1.00 88.94 90 TYR A C 1
ATOM 662 O O . TYR A 1 90 ? 5.203 -0.012 -22.567 1.00 88.94 90 TYR A O 1
ATOM 670 N N . LEU A 1 91 ? 6.360 0.685 -24.376 1.00 91.69 91 LEU A N 1
ATOM 671 C CA . LEU A 1 91 ? 6.149 2.114 -24.136 1.00 91.69 91 LEU A CA 1
ATOM 672 C C . LEU A 1 91 ? 4.662 2.486 -24.128 1.00 91.69 91 LEU A C 1
ATOM 674 O O . LEU A 1 91 ? 4.229 3.245 -23.262 1.00 91.69 91 LEU A O 1
ATOM 678 N N . ARG A 1 92 ? 3.860 1.908 -25.028 1.00 92.25 92 ARG A N 1
ATOM 679 C CA . ARG A 1 92 ? 2.413 2.157 -25.119 1.00 92.25 92 ARG A CA 1
ATOM 680 C C . ARG A 1 92 ? 1.683 1.743 -23.843 1.00 92.25 92 ARG A C 1
ATOM 682 O O . ARG A 1 92 ? 0.850 2.493 -23.332 1.00 92.25 92 ARG A O 1
ATOM 689 N N . HIS A 1 93 ? 2.004 0.566 -23.308 1.00 94.25 93 HIS A N 1
ATOM 690 C CA . HIS A 1 93 ? 1.403 0.077 -22.067 1.00 94.25 93 HIS A CA 1
ATOM 691 C C . HIS A 1 93 ? 1.892 0.855 -20.838 1.00 94.25 93 HIS A C 1
ATOM 693 O O . HIS A 1 93 ? 1.093 1.164 -19.950 1.00 94.25 93 HIS A O 1
ATOM 699 N N . ALA A 1 94 ? 3.170 1.245 -20.808 1.00 94.00 94 ALA A N 1
ATOM 700 C CA . ALA A 1 94 ? 3.712 2.099 -19.753 1.00 94.00 94 ALA A CA 1
ATOM 701 C C . ALA A 1 94 ? 3.044 3.488 -19.738 1.00 94.00 94 ALA A C 1
ATOM 703 O O . ALA A 1 94 ? 2.642 3.976 -18.678 1.00 94.00 94 ALA A O 1
ATOM 704 N N . GLU A 1 95 ? 2.851 4.102 -20.907 1.00 95.50 95 GLU A N 1
ATOM 705 C CA . GLU A 1 95 ? 2.160 5.385 -21.044 1.00 95.50 95 GLU A CA 1
ATOM 706 C C . GLU A 1 95 ? 0.683 5.284 -20.634 1.00 95.50 95 GLU A C 1
ATOM 708 O O . GLU A 1 95 ? 0.178 6.140 -19.902 1.00 95.50 95 GLU A O 1
ATOM 713 N N . ALA A 1 96 ? -0.008 4.211 -21.035 1.00 95.50 96 ALA A N 1
ATOM 714 C CA . ALA A 1 96 ? -1.393 3.968 -20.641 1.00 95.50 96 ALA A CA 1
ATOM 715 C C . ALA A 1 96 ? -1.544 3.831 -19.116 1.00 95.50 96 ALA A C 1
ATOM 717 O O . ALA A 1 96 ? -2.438 4.448 -18.529 1.00 95.50 96 ALA A O 1
ATOM 718 N N . ALA A 1 97 ? -0.651 3.081 -18.461 1.00 95.88 97 ALA A N 1
ATOM 719 C CA . ALA A 1 97 ? -0.623 2.970 -17.003 1.00 95.88 97 ALA A CA 1
ATOM 720 C C . ALA A 1 97 ? -0.389 4.338 -16.340 1.00 95.88 97 ALA A C 1
ATOM 722 O O . ALA A 1 97 ? -1.130 4.721 -15.432 1.00 95.88 97 ALA A O 1
ATOM 723 N N . LEU A 1 98 ? 0.584 5.112 -16.835 1.00 95.38 98 LEU A N 1
ATOM 724 C CA . LEU A 1 98 ? 0.891 6.444 -16.313 1.00 95.38 98 LEU A CA 1
ATOM 725 C C . LEU A 1 98 ? -0.296 7.407 -16.450 1.00 95.38 98 LEU A C 1
ATOM 727 O O . LEU A 1 98 ? -0.574 8.183 -15.535 1.00 95.38 98 LEU A O 1
ATOM 731 N N . LYS A 1 99 ? -1.021 7.354 -17.573 1.00 96.19 99 LYS A N 1
ATOM 732 C CA . LYS A 1 99 ? -2.218 8.172 -17.799 1.00 96.19 99 LYS A CA 1
ATOM 733 C C . LYS A 1 99 ? -3.313 7.863 -16.778 1.00 96.19 99 LYS A C 1
ATOM 735 O O . LYS A 1 99 ? -3.902 8.792 -16.229 1.00 96.19 99 LYS A O 1
ATOM 740 N N . ILE A 1 100 ? -3.557 6.581 -16.502 1.00 95.94 100 ILE A N 1
ATOM 741 C CA . ILE A 1 100 ? -4.535 6.148 -15.494 1.00 95.94 100 ILE A CA 1
ATOM 742 C C . ILE A 1 100 ? -4.115 6.633 -14.104 1.00 95.94 100 ILE A C 1
ATOM 744 O O . ILE A 1 100 ? -4.917 7.249 -13.404 1.00 95.94 100 ILE A O 1
ATOM 748 N N . GLN A 1 101 ? -2.855 6.406 -13.725 1.00 96.31 101 GLN A N 1
ATOM 749 C CA . GLN A 1 101 ? -2.315 6.843 -12.438 1.00 96.31 101 GLN A CA 1
ATOM 750 C C . GLN A 1 101 ? -2.492 8.355 -12.240 1.00 96.31 101 GLN A C 1
ATOM 752 O O . GLN A 1 101 ? -3.071 8.780 -11.241 1.00 96.31 101 GLN A O 1
ATOM 757 N N . ARG A 1 102 ? -2.063 9.168 -13.215 1.00 95.69 102 ARG A N 1
ATOM 758 C CA . ARG A 1 102 ? -2.211 10.632 -13.161 1.00 95.69 102 ARG A CA 1
ATOM 759 C C . ARG A 1 102 ? -3.664 11.063 -13.018 1.00 95.69 102 ARG A C 1
ATOM 761 O O . ARG A 1 102 ? -3.939 12.069 -12.372 1.00 95.69 102 ARG A O 1
ATOM 768 N N . GLY A 1 103 ? -4.595 10.319 -13.608 1.00 94.31 103 GLY A N 1
ATOM 769 C CA . GLY A 1 103 ? -6.006 10.643 -13.486 1.00 94.31 103 GLY A CA 1
ATOM 770 C C . GLY A 1 103 ? -6.594 10.348 -12.119 1.00 94.31 103 GLY A C 1
ATOM 771 O O . GLY A 1 103 ? -7.316 11.189 -11.586 1.00 94.31 103 GLY A O 1
ATOM 772 N N . ILE A 1 104 ? -6.232 9.218 -11.511 1.00 95.38 104 ILE A N 1
ATOM 773 C CA . ILE A 1 104 ? -6.596 8.917 -10.120 1.00 95.38 104 ILE A CA 1
ATOM 774 C C . ILE A 1 104 ? -6.002 9.984 -9.185 1.00 95.38 104 ILE A C 1
ATOM 776 O O . ILE A 1 104 ? -6.703 10.523 -8.332 1.00 95.38 104 ILE A O 1
ATOM 780 N N . GLU A 1 105 ? -4.740 10.361 -9.391 1.00 94.56 105 GLU A N 1
ATOM 781 C CA . GLU A 1 105 ? -4.062 11.387 -8.590 1.00 94.56 105 GLU A CA 1
ATOM 782 C C . GLU A 1 105 ? -4.677 12.782 -8.743 1.00 94.56 105 GLU A C 1
ATOM 784 O O . GLU A 1 105 ? -4.778 13.513 -7.761 1.00 94.56 105 GLU A O 1
ATOM 789 N N . ALA A 1 106 ? -5.135 13.154 -9.941 1.00 94.06 106 ALA A N 1
ATOM 790 C CA . ALA A 1 106 ? -5.835 14.419 -10.151 1.00 94.06 106 ALA A CA 1
ATOM 791 C C . ALA A 1 106 ? -7.136 14.487 -9.332 1.00 94.06 106 ALA A C 1
ATOM 793 O O . ALA A 1 106 ? -7.449 15.521 -8.741 1.00 94.06 106 ALA A O 1
ATOM 794 N N . TRP A 1 107 ? -7.874 13.377 -9.245 1.00 93.81 107 TRP A N 1
ATOM 795 C CA . TRP A 1 107 ? -9.053 13.290 -8.381 1.00 93.81 107 TRP A CA 1
ATOM 796 C C . TRP A 1 107 ? -8.688 13.308 -6.891 1.00 93.81 107 TRP A C 1
ATOM 798 O O . TRP A 1 107 ? -9.359 13.994 -6.117 1.00 93.81 107 TRP A O 1
ATOM 808 N N . ALA A 1 108 ? -7.606 12.639 -6.488 1.00 93.62 108 ALA A N 1
ATOM 809 C CA . ALA A 1 108 ? -7.106 12.703 -5.114 1.00 93.62 108 ALA A CA 1
ATOM 810 C C . ALA A 1 108 ? -6.730 14.141 -4.715 1.00 93.62 108 ALA A C 1
ATOM 812 O O . ALA A 1 108 ? -7.138 14.617 -3.658 1.00 93.62 108 ALA A O 1
ATOM 813 N N . ALA A 1 109 ? -6.044 14.874 -5.598 1.00 92.44 109 ALA A N 1
ATOM 814 C CA . ALA A 1 109 ? -5.685 16.277 -5.391 1.00 92.44 109 ALA A CA 1
ATOM 815 C C . ALA A 1 109 ? -6.909 17.206 -5.293 1.00 92.44 109 ALA A C 1
ATOM 817 O O . ALA A 1 109 ? -6.834 18.253 -4.657 1.00 92.44 109 ALA A O 1
ATOM 818 N N . SER A 1 110 ? -8.046 16.816 -5.882 1.00 91.69 110 SER A N 1
ATOM 819 C CA . SER A 1 110 ? -9.322 17.530 -5.729 1.00 91.69 110 SER A CA 1
ATOM 820 C C . SER A 1 110 ? -10.062 17.226 -4.416 1.00 91.69 110 SER A C 1
ATOM 822 O O . SER A 1 110 ? -11.160 17.734 -4.210 1.00 91.69 110 SER A O 1
ATOM 824 N N . GLY A 1 111 ? -9.478 16.405 -3.535 1.00 91.25 111 GLY A N 1
ATOM 825 C CA . GLY A 1 111 ? -10.038 16.050 -2.228 1.00 91.25 111 GLY A CA 1
ATOM 826 C C . GLY A 1 111 ? -10.922 14.800 -2.226 1.00 91.25 111 GLY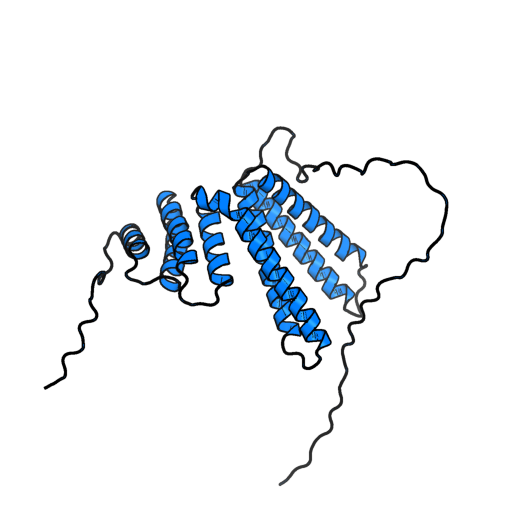 A C 1
ATOM 827 O O . GLY A 1 111 ? -11.599 14.535 -1.240 1.00 91.25 111 GLY A O 1
ATOM 828 N N . ASN A 1 112 ? -10.942 14.008 -3.304 1.00 94.31 112 ASN A N 1
ATOM 829 C CA . ASN A 1 112 ? -11.701 12.757 -3.322 1.00 94.31 112 ASN A CA 1
ATOM 830 C C . ASN A 1 112 ? -10.960 11.662 -2.527 1.00 94.31 112 ASN A C 1
ATOM 832 O O . ASN A 1 112 ? -9.900 11.197 -2.947 1.00 94.31 112 ASN A O 1
ATOM 836 N N . HIS A 1 113 ? -11.529 11.232 -1.396 1.00 95.50 113 HIS A N 1
ATOM 837 C CA . HIS A 1 113 ? -10.916 10.229 -0.515 1.00 95.50 113 HIS A CA 1
ATOM 838 C C . HIS A 1 113 ? -10.785 8.839 -1.144 1.00 95.50 113 HIS A C 1
ATOM 840 O O . HIS A 1 113 ? -9.796 8.154 -0.886 1.00 95.50 113 HIS A O 1
ATOM 846 N N . ASP A 1 114 ? -11.739 8.427 -1.981 1.00 94.81 114 ASP A N 1
ATOM 847 C CA . ASP A 1 114 ? -11.680 7.125 -2.649 1.00 94.81 114 ASP A CA 1
ATOM 848 C C . ASP A 1 114 ? -10.546 7.133 -3.689 1.00 94.81 114 ASP A C 1
ATOM 850 O O . ASP A 1 114 ? -9.747 6.201 -3.769 1.00 94.81 114 ASP A O 1
ATOM 854 N N . ALA A 1 115 ? -10.394 8.235 -4.432 1.00 95.62 115 ALA A N 1
ATOM 855 C CA . ALA A 1 115 ? -9.258 8.444 -5.327 1.00 95.62 115 ALA A CA 1
ATOM 856 C C . ALA A 1 115 ? -7.926 8.449 -4.567 1.00 95.62 115 ALA A C 1
ATOM 858 O O . ALA A 1 115 ? -6.955 7.835 -5.007 1.00 95.62 115 ALA A O 1
ATOM 859 N N . ALA A 1 116 ? -7.890 9.125 -3.417 1.00 96.69 116 ALA A N 1
ATOM 860 C CA . ALA A 1 116 ? -6.716 9.212 -2.562 1.00 96.69 116 ALA A CA 1
ATOM 861 C C . ALA A 1 116 ? -6.280 7.838 -2.037 1.00 96.69 116 ALA A C 1
ATOM 863 O O . ALA A 1 116 ? -5.083 7.547 -2.028 1.00 96.69 116 ALA A O 1
ATOM 864 N N . PHE A 1 117 ? -7.236 6.963 -1.703 1.00 97.31 117 PHE A N 1
ATOM 865 C CA . PHE A 1 117 ? -6.962 5.569 -1.362 1.00 97.31 117 PHE A CA 1
ATOM 866 C C . PHE A 1 117 ? -6.211 4.839 -2.483 1.00 97.31 117 PHE A C 1
ATOM 868 O O . PHE A 1 117 ? -5.124 4.301 -2.261 1.00 97.31 117 PHE A O 1
ATOM 875 N N . TYR A 1 118 ? -6.743 4.859 -3.709 1.00 97.81 118 TYR A N 1
ATOM 876 C CA . TYR A 1 118 ? -6.111 4.168 -4.837 1.00 97.81 118 TYR A CA 1
ATOM 877 C C . TYR A 1 118 ? -4.789 4.815 -5.267 1.00 97.81 118 TYR A C 1
ATOM 879 O O . TYR A 1 118 ? -3.850 4.096 -5.605 1.00 97.81 118 TYR A O 1
ATOM 887 N N . ALA A 1 119 ? -4.674 6.143 -5.216 1.00 97.62 119 ALA A N 1
ATOM 888 C CA . ALA A 1 119 ? -3.418 6.842 -5.483 1.00 97.62 119 ALA A CA 1
ATOM 889 C C . ALA A 1 119 ? -2.338 6.461 -4.455 1.00 97.62 119 ALA A C 1
ATOM 891 O O . ALA A 1 119 ? -1.211 6.136 -4.829 1.00 97.62 119 ALA A O 1
ATOM 892 N N . GLY A 1 120 ? -2.692 6.445 -3.166 1.00 97.88 120 GLY A N 1
ATOM 893 C CA . GLY A 1 120 ? -1.793 6.031 -2.091 1.00 97.88 120 GLY A CA 1
ATOM 894 C C . GLY A 1 120 ? -1.364 4.571 -2.215 1.00 97.88 120 GLY A C 1
ATOM 895 O O . GLY A 1 120 ? -0.188 4.258 -2.055 1.00 97.88 120 GLY A O 1
ATOM 896 N N . ARG A 1 121 ? -2.290 3.687 -2.597 1.00 98.06 121 ARG A N 1
ATOM 897 C CA . ARG A 1 121 ? -1.999 2.279 -2.888 1.00 98.06 121 ARG A CA 1
ATOM 898 C C . ARG A 1 121 ? -1.016 2.109 -4.047 1.00 98.06 121 ARG A C 1
ATOM 900 O O . ARG A 1 121 ? -0.076 1.333 -3.923 1.00 98.06 121 ARG A O 1
ATOM 907 N N . ILE A 1 122 ? -1.203 2.843 -5.146 1.00 98.12 122 ILE A N 1
ATOM 908 C CA . ILE A 1 122 ? -0.275 2.821 -6.288 1.00 98.12 122 ILE A CA 1
ATOM 909 C C . ILE A 1 122 ? 1.130 3.252 -5.852 1.00 98.12 122 ILE A C 1
ATOM 911 O O . ILE A 1 122 ? 2.108 2.600 -6.217 1.00 98.12 122 ILE A O 1
ATOM 915 N N . ALA A 1 123 ? 1.234 4.322 -5.059 1.00 98.12 123 ALA A N 1
ATOM 916 C CA . ALA A 1 123 ? 2.512 4.788 -4.527 1.00 98.12 123 ALA A CA 1
ATOM 917 C C . ALA A 1 123 ? 3.155 3.743 -3.596 1.00 98.12 123 ALA A C 1
ATOM 919 O O . ALA A 1 123 ? 4.341 3.449 -3.723 1.00 98.12 123 ALA A O 1
ATOM 920 N N . PHE A 1 124 ? 2.376 3.104 -2.720 1.00 98.12 124 PHE A N 1
ATOM 921 C CA . PHE A 1 124 ? 2.898 2.066 -1.830 1.00 98.12 124 PHE A CA 1
ATOM 922 C C . PHE A 1 124 ? 3.412 0.834 -2.591 1.00 98.12 124 PHE A C 1
ATOM 924 O O . PHE A 1 124 ? 4.508 0.349 -2.320 1.00 98.12 124 PHE A O 1
ATOM 931 N N . GLU A 1 125 ? 2.676 0.369 -3.601 1.00 97.25 125 GLU A N 1
ATOM 932 C CA . GLU A 1 125 ? 3.111 -0.733 -4.469 1.00 97.25 125 GLU A CA 1
ATOM 933 C C . GLU A 1 125 ? 4.365 -0.367 -5.283 1.00 97.25 125 GLU A C 1
ATOM 935 O O . GLU A 1 125 ? 5.212 -1.222 -5.546 1.00 97.25 125 GLU A O 1
ATOM 940 N N . ALA A 1 126 ? 4.515 0.903 -5.677 1.00 96.31 126 ALA A N 1
ATOM 941 C CA . ALA A 1 126 ? 5.730 1.392 -6.324 1.00 96.31 126 ALA A CA 1
ATOM 942 C C . ALA A 1 126 ? 6.935 1.370 -5.371 1.00 96.31 126 ALA A C 1
ATOM 944 O O . ALA A 1 126 ? 8.002 0.909 -5.775 1.00 96.31 126 ALA A O 1
ATOM 945 N N . ALA A 1 127 ? 6.759 1.789 -4.112 1.00 96.62 127 ALA A N 1
ATOM 946 C CA . ALA A 1 127 ? 7.804 1.705 -3.092 1.00 96.62 127 ALA A CA 1
ATOM 947 C C . ALA A 1 127 ? 8.282 0.261 -2.882 1.00 96.62 127 ALA A C 1
ATOM 949 O O . ALA A 1 127 ? 9.474 -0.023 -2.983 1.00 96.62 127 ALA A O 1
ATOM 950 N N . GLN A 1 128 ? 7.342 -0.675 -2.718 1.00 95.50 128 GLN A N 1
ATOM 951 C CA . GLN A 1 128 ? 7.654 -2.103 -2.602 1.00 95.50 128 GLN A CA 1
ATOM 952 C C . GLN A 1 128 ? 8.418 -2.635 -3.822 1.00 95.50 128 GLN A C 1
ATOM 954 O O . GLN A 1 128 ? 9.350 -3.424 -3.672 1.00 95.50 128 GLN A O 1
ATOM 959 N N . GLY A 1 129 ? 8.054 -2.192 -5.030 1.00 93.94 129 GLY A N 1
ATOM 960 C CA . GLY A 1 129 ? 8.786 -2.529 -6.250 1.00 93.94 129 GLY A CA 1
ATOM 961 C C . GLY A 1 129 ? 10.225 -2.006 -6.241 1.00 93.94 129 GLY A C 1
ATOM 962 O O . GLY A 1 129 ? 11.148 -2.745 -6.573 1.00 93.94 129 GLY A O 1
ATOM 963 N N . PHE A 1 130 ? 10.445 -0.761 -5.811 1.00 94.88 130 PHE A N 1
ATOM 964 C CA . PHE A 1 130 ? 11.794 -0.202 -5.700 1.00 94.88 130 PHE A CA 1
ATOM 965 C C . PHE A 1 130 ? 12.643 -0.903 -4.635 1.00 94.88 130 PHE A C 1
ATOM 967 O O . PHE A 1 130 ? 13.831 -1.126 -4.865 1.00 94.88 130 PHE A O 1
ATOM 974 N N . ASP A 1 131 ? 12.058 -1.319 -3.514 1.00 93.00 131 ASP A N 1
ATOM 975 C CA . ASP A 1 131 ? 12.785 -2.103 -2.511 1.00 93.00 131 ASP A CA 1
ATOM 976 C C . ASP A 1 131 ? 13.172 -3.490 -3.031 1.00 93.00 131 ASP A C 1
ATOM 978 O O . ASP A 1 131 ? 14.285 -3.955 -2.780 1.00 93.00 131 ASP A O 1
ATOM 982 N N . GLN A 1 132 ? 12.301 -4.139 -3.810 1.00 91.56 132 GLN A N 1
ATOM 983 C CA . GLN A 1 132 ? 12.636 -5.401 -4.478 1.00 91.56 132 GLN A CA 1
ATOM 984 C C . GLN A 1 132 ? 13.811 -5.230 -5.447 1.00 91.56 132 GLN A C 1
ATOM 986 O O . GLN A 1 132 ? 14.726 -6.053 -5.440 1.00 91.56 132 GLN A O 1
ATOM 991 N N . GLU A 1 133 ? 13.835 -4.140 -6.219 1.00 89.94 133 GLU A N 1
ATOM 992 C CA . GLU A 1 133 ? 14.972 -3.810 -7.083 1.00 89.94 133 GLU A CA 1
ATOM 993 C C . GLU A 1 133 ? 16.241 -3.554 -6.265 1.00 89.94 133 GLU A C 1
ATOM 995 O O . GLU A 1 133 ? 17.302 -4.093 -6.581 1.00 89.94 133 GLU A O 1
ATOM 1000 N N . PHE A 1 134 ? 16.154 -2.802 -5.163 1.00 91.12 134 PHE A N 1
ATOM 1001 C CA . PHE A 1 134 ? 17.298 -2.574 -4.281 1.00 91.12 134 PHE A CA 1
ATOM 1002 C C . PHE A 1 134 ? 17.942 -3.888 -3.812 1.00 91.12 134 PHE A C 1
ATOM 1004 O O . PHE A 1 134 ? 19.170 -3.996 -3.850 1.00 91.12 134 PHE A O 1
ATOM 1011 N N . LEU A 1 135 ? 17.147 -4.894 -3.432 1.00 88.38 135 LEU A N 1
ATOM 1012 C CA . LEU A 1 135 ? 17.652 -6.194 -2.971 1.00 88.38 135 LEU A CA 1
ATOM 1013 C C . LEU A 1 135 ? 18.474 -6.941 -4.035 1.00 88.38 135 LEU A C 1
ATOM 1015 O O . LEU A 1 135 ? 19.374 -7.707 -3.685 1.00 88.38 135 LEU A O 1
ATOM 1019 N N . ILE A 1 136 ? 18.215 -6.703 -5.325 1.00 86.50 136 ILE A N 1
ATOM 1020 C CA . ILE A 1 136 ? 19.006 -7.278 -6.424 1.00 86.50 136 ILE A CA 1
ATOM 1021 C C . ILE A 1 136 ? 20.418 -6.669 -6.439 1.00 86.50 136 ILE A C 1
ATOM 1023 O O . ILE A 1 136 ? 21.405 -7.371 -6.667 1.00 86.50 136 ILE A O 1
ATOM 1027 N N . TYR A 1 137 ? 20.535 -5.370 -6.153 1.00 85.06 137 TYR A N 1
ATOM 1028 C CA . TYR A 1 137 ? 21.798 -4.629 -6.216 1.00 85.06 137 TYR A CA 1
ATOM 1029 C C . TYR A 1 137 ? 22.569 -4.584 -4.887 1.00 85.06 137 TYR A C 1
ATOM 1031 O O . TYR A 1 137 ? 23.786 -4.373 -4.887 1.00 85.06 137 TYR A O 1
ATOM 1039 N N . SER A 1 138 ? 21.893 -4.770 -3.749 1.00 81.31 138 SER A N 1
ATOM 1040 C CA . SER A 1 138 ? 22.437 -4.501 -2.410 1.00 81.31 138 SER A CA 1
ATOM 1041 C C . SER A 1 138 ? 23.654 -5.358 -2.053 1.00 81.31 138 SER A C 1
ATOM 1043 O O . SER A 1 138 ? 24.569 -4.883 -1.379 1.00 81.31 138 SER A O 1
ATOM 1045 N N . ASN A 1 139 ? 23.685 -6.603 -2.532 1.00 82.62 139 ASN A N 1
ATOM 1046 C CA . ASN A 1 139 ? 24.712 -7.591 -2.189 1.00 82.62 139 ASN A CA 1
ATOM 1047 C C . ASN A 1 139 ? 25.857 -7.667 -3.212 1.00 82.62 139 ASN A C 1
ATOM 1049 O O . ASN A 1 139 ? 26.714 -8.548 -3.124 1.00 82.62 139 ASN A O 1
ATOM 1053 N N . HIS A 1 140 ? 25.891 -6.760 -4.191 1.00 86.06 140 HIS A N 1
ATOM 1054 C CA . HIS A 1 140 ? 26.920 -6.772 -5.223 1.00 86.06 140 HIS A CA 1
ATOM 1055 C C . HIS A 1 140 ? 28.271 -6.256 -4.683 1.00 86.06 140 HIS A C 1
ATOM 1057 O O . HIS A 1 140 ? 28.331 -5.270 -3.944 1.00 86.06 140 HIS A O 1
ATOM 1063 N N . GLN A 1 141 ? 29.382 -6.905 -5.060 1.00 85.19 141 GLN A N 1
ATOM 1064 C CA . GLN A 1 141 ? 30.724 -6.530 -4.575 1.00 85.19 141 GLN A CA 1
ATOM 1065 C C . GLN A 1 141 ? 31.190 -5.176 -5.137 1.00 85.19 141 GLN A C 1
ATOM 1067 O O . GLN A 1 141 ? 31.797 -4.368 -4.429 1.00 85.19 141 GLN A O 1
ATOM 1072 N N . ASP A 1 142 ? 30.866 -4.908 -6.402 1.00 89.94 142 ASP A N 1
ATOM 1073 C CA . ASP A 1 142 ? 31.200 -3.651 -7.072 1.00 89.94 142 ASP A CA 1
ATOM 1074 C C . ASP A 1 142 ? 30.378 -2.473 -6.511 1.00 89.94 142 ASP A C 1
ATOM 1076 O O . ASP A 1 142 ? 29.148 -2.509 -6.405 1.00 89.94 142 ASP A O 1
ATOM 1080 N N . TYR A 1 143 ? 31.099 -1.411 -6.149 1.00 87.75 143 TYR A N 1
ATOM 1081 C CA . TYR A 1 143 ? 30.565 -0.163 -5.619 1.00 87.75 143 TYR A CA 1
ATOM 1082 C C . TYR A 1 143 ? 29.533 0.497 -6.546 1.00 87.75 143 TYR A C 1
ATOM 1084 O O . TYR A 1 143 ? 28.540 1.018 -6.043 1.00 87.75 143 TYR A O 1
ATOM 1092 N N . LYS A 1 144 ? 29.708 0.442 -7.874 1.00 89.38 144 LYS A N 1
ATOM 1093 C CA . LYS A 1 144 ? 28.783 1.081 -8.830 1.00 89.38 144 LYS A CA 1
ATOM 1094 C C . LYS A 1 144 ? 27.368 0.515 -8.732 1.00 89.38 144 LYS A C 1
ATOM 1096 O O . LYS A 1 144 ? 26.394 1.263 -8.771 1.00 89.38 144 LYS A O 1
ATOM 1101 N N . TYR A 1 145 ? 27.255 -0.798 -8.544 1.00 86.44 145 TYR A N 1
ATOM 1102 C CA . TYR A 1 145 ? 25.966 -1.463 -8.362 1.00 86.44 145 TYR A CA 1
ATOM 1103 C C . TYR A 1 145 ? 25.344 -1.123 -7.006 1.00 86.44 145 TYR A C 1
ATOM 1105 O O . TYR A 1 145 ? 24.151 -0.846 -6.939 1.00 86.44 145 TYR A O 1
ATOM 1113 N N . ARG A 1 146 ? 26.145 -1.024 -5.936 1.00 86.69 146 ARG A N 1
ATOM 1114 C CA . ARG A 1 146 ? 25.646 -0.552 -4.631 1.00 86.69 146 ARG A CA 1
ATOM 1115 C C . ARG A 1 146 ? 25.167 0.900 -4.680 1.00 86.69 146 ARG A C 1
ATOM 1117 O O . ARG A 1 146 ? 24.165 1.230 -4.050 1.00 86.69 146 ARG A O 1
ATOM 1124 N N . GLU A 1 147 ? 25.846 1.764 -5.432 1.00 88.44 147 GLU A N 1
ATOM 1125 C CA . GLU A 1 147 ? 25.413 3.148 -5.650 1.00 88.44 147 GLU A CA 1
ATOM 1126 C C . GLU A 1 147 ? 24.095 3.212 -6.434 1.00 88.44 147 GLU A C 1
ATOM 1128 O O . GLU A 1 147 ? 23.193 3.955 -6.047 1.00 88.44 147 GLU A O 1
ATOM 1133 N N . ALA A 1 148 ? 23.942 2.394 -7.481 1.00 86.44 148 ALA A N 1
ATOM 1134 C CA . ALA A 1 148 ? 22.669 2.247 -8.184 1.00 86.44 148 ALA A CA 1
ATOM 1135 C C . ALA A 1 148 ? 21.555 1.759 -7.238 1.00 86.44 148 ALA A C 1
ATOM 1137 O O . ALA A 1 148 ? 20.478 2.350 -7.213 1.00 86.44 148 ALA A O 1
ATOM 1138 N N . GLY A 1 149 ? 21.845 0.774 -6.380 1.00 89.31 149 GLY A N 1
ATOM 1139 C CA . GLY A 1 149 ? 20.934 0.296 -5.336 1.00 89.31 149 GLY A CA 1
ATOM 1140 C C . GLY A 1 149 ? 20.444 1.407 -4.400 1.00 89.31 149 GLY A C 1
ATOM 1141 O O . GLY A 1 149 ? 19.250 1.503 -4.125 1.00 89.31 149 GLY A O 1
ATOM 1142 N N . ARG A 1 150 ? 21.327 2.315 -3.962 1.00 89.75 150 ARG A N 1
ATOM 1143 C CA . ARG A 1 150 ? 20.934 3.454 -3.105 1.00 89.75 150 ARG A CA 1
ATOM 1144 C C . ARG A 1 150 ? 19.902 4.372 -3.759 1.00 89.75 150 ARG A C 1
ATOM 1146 O O . ARG A 1 150 ? 19.092 4.963 -3.051 1.00 89.75 150 ARG A O 1
ATOM 1153 N N . ARG A 1 151 ? 19.913 4.498 -5.091 1.00 91.50 151 ARG A N 1
ATOM 1154 C CA . ARG A 1 151 ? 18.904 5.290 -5.813 1.00 91.50 151 ARG A CA 1
ATOM 1155 C C . ARG A 1 151 ? 17.519 4.662 -5.691 1.00 91.50 151 ARG A C 1
ATOM 1157 O O . ARG A 1 151 ? 16.554 5.399 -5.535 1.00 91.50 151 ARG A O 1
ATOM 1164 N N . PHE A 1 152 ? 17.428 3.333 -5.708 1.00 93.00 152 PHE A N 1
ATOM 1165 C CA . PHE A 1 152 ? 16.160 2.629 -5.523 1.00 93.00 152 PHE A CA 1
ATOM 1166 C C . PHE A 1 152 ? 15.598 2.801 -4.112 1.00 93.00 152 PHE A C 1
ATOM 1168 O O . PHE A 1 152 ? 14.420 3.115 -3.994 1.00 93.00 152 PHE A O 1
ATOM 1175 N N . ILE A 1 153 ? 16.431 2.742 -3.065 1.00 91.69 153 ILE A N 1
ATOM 1176 C CA . ILE A 1 153 ? 15.976 3.073 -1.698 1.00 91.69 153 ILE A CA 1
ATOM 1177 C C . ILE A 1 153 ? 15.420 4.500 -1.643 1.00 91.69 153 ILE A C 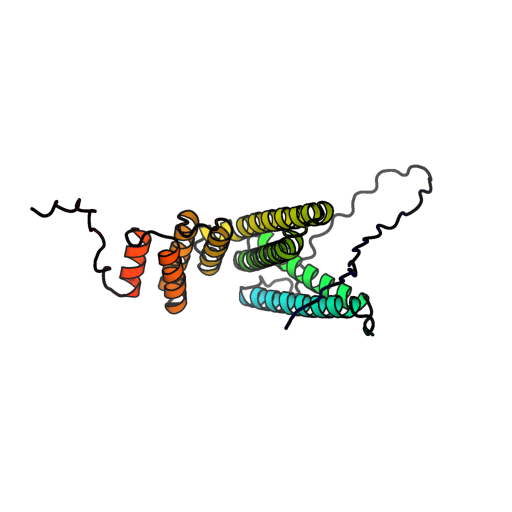1
ATOM 1179 O O . ILE A 1 153 ? 14.319 4.715 -1.155 1.00 91.69 153 ILE A O 1
ATOM 1183 N N . ALA A 1 154 ? 16.139 5.481 -2.199 1.00 93.44 154 ALA A N 1
ATOM 1184 C CA . ALA A 1 154 ? 15.678 6.870 -2.182 1.00 93.44 154 ALA A CA 1
ATOM 1185 C C . ALA A 1 154 ? 14.349 7.069 -2.940 1.00 93.44 154 ALA A C 1
ATOM 1187 O O . ALA A 1 154 ? 13.537 7.917 -2.567 1.00 93.44 154 ALA A O 1
ATOM 1188 N N . LEU A 1 155 ? 14.119 6.299 -4.010 1.00 95.31 155 LEU A N 1
ATOM 1189 C CA . LEU A 1 155 ? 12.841 6.278 -4.723 1.00 95.31 155 LEU A CA 1
ATOM 1190 C C . LEU A 1 155 ? 11.740 5.598 -3.900 1.00 95.31 155 LEU A C 1
ATOM 1192 O O . LEU A 1 155 ? 10.628 6.120 -3.862 1.00 95.31 155 LEU A O 1
ATOM 1196 N N . SER A 1 156 ? 12.050 4.494 -3.215 1.00 95.19 156 SER A N 1
ATOM 1197 C CA . SER A 1 156 ? 11.127 3.819 -2.298 1.00 95.19 156 SER A CA 1
ATOM 1198 C C . SER A 1 156 ? 10.667 4.754 -1.180 1.00 95.19 156 SER A C 1
ATOM 1200 O O . SER A 1 156 ? 9.469 5.001 -1.042 1.00 95.19 156 SER A O 1
ATOM 1202 N N . ASP A 1 157 ? 11.607 5.393 -0.477 1.00 94.94 157 ASP A N 1
ATOM 1203 C CA . ASP A 1 157 ? 11.316 6.356 0.590 1.00 94.94 157 ASP A CA 1
ATOM 1204 C C . ASP A 1 157 ? 10.422 7.498 0.091 1.00 94.94 157 ASP A C 1
ATOM 1206 O O . ASP A 1 157 ? 9.462 7.902 0.754 1.00 94.94 157 ASP A O 1
ATOM 1210 N N . LYS A 1 158 ? 10.704 8.012 -1.113 1.00 96.81 158 LYS A N 1
ATOM 1211 C CA . LYS A 1 158 ? 9.901 9.066 -1.736 1.00 96.81 158 LYS A CA 1
ATOM 1212 C C . LYS A 1 158 ? 8.463 8.607 -1.987 1.00 96.81 158 LYS A C 1
ATOM 1214 O O . LYS A 1 158 ? 7.534 9.358 -1.682 1.00 96.81 158 LYS A O 1
ATOM 1219 N N . GLU A 1 159 ? 8.268 7.411 -2.534 1.00 97.38 159 GLU A N 1
ATOM 1220 C CA . GLU A 1 159 ? 6.926 6.879 -2.782 1.00 97.38 159 GLU A CA 1
ATOM 1221 C C . GLU A 1 159 ? 6.203 6.495 -1.479 1.00 97.38 159 GLU A C 1
ATOM 1223 O O . GLU A 1 159 ? 4.998 6.715 -1.389 1.00 97.38 159 GLU A O 1
ATOM 1228 N N . LEU A 1 160 ? 6.904 6.055 -0.425 1.00 96.31 160 LEU A N 1
ATOM 1229 C CA . LEU A 1 160 ? 6.310 5.860 0.907 1.00 96.31 160 LEU A CA 1
ATOM 1230 C C . LEU A 1 160 ? 5.788 7.173 1.495 1.00 96.31 160 LEU A C 1
ATOM 1232 O O . LEU A 1 160 ? 4.655 7.239 1.973 1.00 96.31 160 LEU A O 1
ATOM 1236 N N . GLN A 1 161 ? 6.583 8.246 1.443 1.00 96.44 161 GLN A N 1
ATOM 1237 C CA . GLN A 1 161 ? 6.142 9.564 1.917 1.00 96.44 161 GLN A CA 1
ATOM 1238 C C . GLN A 1 161 ? 4.957 10.090 1.107 1.00 96.44 161 GLN A C 1
ATOM 1240 O O . GLN A 1 161 ? 4.026 10.673 1.665 1.00 96.44 161 GLN A O 1
ATOM 1245 N N . ARG A 1 162 ? 4.958 9.840 -0.204 1.00 96.75 162 ARG A N 1
ATOM 1246 C CA . ARG A 1 162 ? 3.845 10.179 -1.088 1.00 96.75 162 ARG A CA 1
ATOM 1247 C C . ARG A 1 162 ? 2.586 9.368 -0.776 1.00 96.75 162 ARG A C 1
ATOM 1249 O O . ARG A 1 162 ? 1.500 9.937 -0.732 1.00 96.75 162 ARG A O 1
ATOM 1256 N N . ALA A 1 163 ? 2.713 8.065 -0.535 1.00 97.56 163 ALA A N 1
ATOM 1257 C CA . ALA A 1 163 ? 1.592 7.212 -0.157 1.00 97.56 163 ALA A CA 1
ATOM 1258 C C . ALA A 1 163 ? 0.942 7.719 1.137 1.00 97.56 163 ALA A C 1
ATOM 1260 O O . ALA A 1 163 ? -0.275 7.906 1.185 1.00 97.56 163 ALA A O 1
ATOM 1261 N N . LYS A 1 164 ? 1.762 8.051 2.145 1.00 96.44 164 LYS A N 1
ATOM 1262 C CA . LYS A 1 164 ? 1.294 8.674 3.389 1.00 96.44 164 LYS A CA 1
ATOM 1263 C C . LYS A 1 164 ? 0.572 9.992 3.121 1.00 96.44 164 LYS A C 1
ATOM 1265 O O . LYS A 1 164 ? -0.559 10.154 3.563 1.00 96.44 164 LYS A O 1
ATOM 1270 N N . SER A 1 165 ? 1.170 10.924 2.377 1.00 96.44 165 SER A N 1
ATOM 1271 C CA . SER A 1 165 ? 0.554 12.241 2.152 1.00 96.44 165 SER A CA 1
ATOM 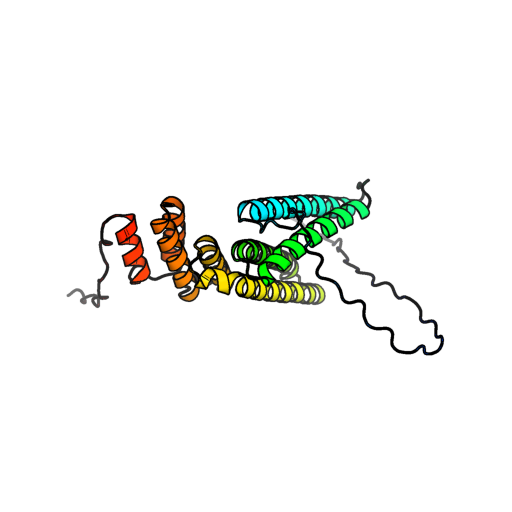1272 C C . SER A 1 165 ? -0.791 12.163 1.424 1.00 96.44 165 SER A C 1
ATOM 1274 O O . SER A 1 165 ? -1.703 12.915 1.759 1.00 96.44 165 SER A O 1
ATOM 1276 N N . LEU A 1 166 ? -0.940 11.221 0.488 1.00 96.69 166 LEU A N 1
ATOM 1277 C CA . LEU A 1 166 ? -2.202 10.959 -0.204 1.00 96.69 166 LEU A CA 1
ATOM 1278 C C . LEU A 1 166 ? -3.256 10.364 0.739 1.00 96.69 166 LEU A C 1
ATOM 1280 O O . LEU A 1 166 ? -4.408 10.780 0.708 1.00 96.69 166 LEU A O 1
ATOM 1284 N N . LEU A 1 167 ? -2.877 9.412 1.594 1.00 96.44 167 LEU A N 1
ATOM 1285 C CA . LEU A 1 167 ? -3.822 8.680 2.445 1.00 96.44 167 LEU A CA 1
ATOM 1286 C C . LEU A 1 167 ? -4.221 9.420 3.719 1.00 96.44 167 LEU A C 1
ATOM 1288 O O . LEU A 1 167 ? -5.316 9.179 4.227 1.00 96.44 167 LEU A O 1
ATOM 1292 N N . MET A 1 168 ? -3.359 10.301 4.235 1.00 94.31 168 MET A N 1
ATOM 1293 C CA . MET A 1 168 ? -3.558 10.985 5.517 1.00 94.31 168 MET A CA 1
ATOM 1294 C C . MET A 1 168 ? -4.952 11.622 5.647 1.00 94.31 168 MET A C 1
ATOM 1296 O O . MET A 1 168 ? -5.630 11.291 6.616 1.00 94.31 168 MET A O 1
ATOM 1300 N N . PRO A 1 169 ? -5.455 12.438 4.698 1.00 93.75 169 PRO A N 1
ATOM 1301 C CA . PRO A 1 169 ? -6.789 13.031 4.826 1.00 93.75 169 PRO A CA 1
ATOM 1302 C C . PRO A 1 169 ? -7.897 11.980 4.992 1.00 93.75 169 PRO A C 1
ATOM 1304 O O . PRO A 1 169 ? -8.674 12.037 5.936 1.00 93.75 169 PRO A O 1
ATOM 1307 N N . ALA A 1 170 ? -7.912 10.955 4.133 1.00 94.19 170 ALA A N 1
ATOM 1308 C CA . ALA A 1 170 ? -8.928 9.904 4.182 1.00 94.19 170 ALA A CA 1
ATOM 1309 C C . ALA A 1 170 ? -8.838 9.038 5.452 1.00 94.19 170 ALA A C 1
ATOM 1311 O O . ALA A 1 170 ? -9.859 8.580 5.960 1.00 94.19 170 ALA A O 1
ATOM 1312 N N . ALA A 1 171 ? -7.630 8.804 5.968 1.00 94.81 171 ALA A N 1
ATOM 1313 C CA . ALA A 1 171 ? -7.436 8.073 7.215 1.00 94.81 171 ALA A CA 1
ATOM 1314 C C . ALA A 1 171 ? -7.905 8.887 8.439 1.00 94.81 171 ALA A C 1
ATOM 1316 O O . ALA A 1 171 ? -8.502 8.326 9.354 1.00 94.81 171 ALA A O 1
ATOM 1317 N N . TYR A 1 172 ? -7.694 10.208 8.447 1.00 92.94 172 TYR A N 1
ATOM 1318 C CA . TYR A 1 172 ? -8.193 11.089 9.512 1.00 92.94 172 TYR A CA 1
ATOM 1319 C C . TYR A 1 172 ? -9.718 11.218 9.506 1.00 92.94 172 TYR A C 1
ATOM 1321 O O . TYR A 1 172 ? -10.323 11.261 10.576 1.00 92.94 172 TYR A O 1
ATOM 1329 N N . ASP A 1 173 ? -10.334 11.155 8.326 1.00 94.94 173 ASP A N 1
ATOM 1330 C CA . ASP A 1 173 ? -11.790 11.065 8.160 1.00 94.94 173 ASP A CA 1
ATOM 1331 C C . ASP A 1 173 ? -12.345 9.656 8.436 1.00 94.94 173 ASP A C 1
ATOM 1333 O O . ASP A 1 173 ? -13.489 9.347 8.102 1.00 94.94 173 ASP A O 1
ATOM 1337 N N . GLN A 1 174 ? -11.540 8.790 9.063 1.00 95.06 174 GLN A N 1
ATOM 1338 C CA . GLN A 1 174 ? -11.931 7.467 9.550 1.00 95.06 174 GLN A CA 1
ATOM 1339 C C . GLN A 1 174 ? -12.466 6.550 8.437 1.00 95.06 174 GLN A C 1
ATOM 1341 O O . GLN A 1 174 ? -13.351 5.725 8.651 1.00 95.06 174 GLN A O 1
ATOM 1346 N N . ARG A 1 175 ? -11.923 6.659 7.218 1.00 95.75 175 ARG A N 1
ATOM 1347 C CA . ARG A 1 175 ? -12.253 5.729 6.127 1.00 95.75 175 ARG A CA 1
ATOM 1348 C C . ARG A 1 175 ? -11.497 4.410 6.365 1.00 95.75 175 ARG A C 1
ATOM 1350 O O . ARG A 1 175 ? -10.261 4.433 6.380 1.00 95.75 175 ARG A O 1
ATOM 1357 N N . PRO A 1 176 ? -12.182 3.264 6.559 1.00 96.81 176 PRO A N 1
ATOM 1358 C CA . PRO A 1 176 ? -11.538 2.046 7.051 1.00 96.81 176 PRO A CA 1
ATOM 1359 C C . PRO A 1 176 ? -10.475 1.488 6.100 1.00 96.81 176 PRO A C 1
ATOM 1361 O O . PRO A 1 176 ? -9.434 1.014 6.555 1.00 96.81 176 PRO A O 1
ATOM 1364 N N . GLU A 1 177 ? -10.700 1.573 4.789 1.00 96.19 177 GLU A N 1
ATOM 1365 C CA . GLU A 1 177 ? -9.757 1.122 3.765 1.00 96.19 177 GLU A CA 1
ATOM 1366 C C . GLU A 1 177 ? -8.455 1.940 3.809 1.00 96.19 177 GLU A C 1
ATOM 1368 O O . GLU A 1 177 ? -7.360 1.371 3.811 1.00 96.19 177 GLU A O 1
ATOM 1373 N N . SER A 1 178 ? -8.563 3.264 3.942 1.00 97.50 178 SER A N 1
ATOM 1374 C CA . SER A 1 178 ? -7.413 4.169 4.073 1.00 97.50 178 SER A CA 1
ATOM 1375 C C . SER A 1 178 ? -6.693 4.011 5.409 1.00 97.50 178 SER A C 1
ATOM 1377 O O . SER A 1 178 ? -5.464 4.023 5.436 1.00 97.50 178 SER A O 1
ATOM 1379 N N . CYS A 1 179 ? -7.431 3.816 6.506 1.00 97.75 179 CYS A N 1
ATOM 1380 C CA . CYS A 1 179 ? -6.846 3.502 7.808 1.00 97.75 179 CYS A CA 1
ATOM 1381 C C . CYS A 1 179 ? -6.051 2.190 7.762 1.00 97.75 179 CYS A C 1
ATOM 1383 O O . CYS A 1 179 ? -4.910 2.151 8.212 1.00 97.75 179 CYS A O 1
ATOM 1385 N N . MET A 1 180 ? -6.604 1.135 7.156 1.00 97.88 180 MET A N 1
ATOM 1386 C CA . MET A 1 180 ? -5.903 -0.144 7.022 1.00 97.88 180 MET A CA 1
ATOM 1387 C C . MET A 1 180 ? -4.591 0.027 6.249 1.00 97.88 180 MET A C 1
ATOM 1389 O O . MET A 1 180 ? -3.533 -0.362 6.733 1.00 97.88 180 MET A O 1
ATOM 1393 N N . LEU A 1 181 ? -4.656 0.672 5.082 1.00 97.88 181 LEU A N 1
ATOM 1394 C CA . LEU A 1 181 ? -3.491 0.859 4.221 1.00 97.88 181 LEU A CA 1
ATOM 1395 C C . LEU A 1 181 ? -2.423 1.764 4.857 1.00 97.88 181 LEU A C 1
ATOM 1397 O O . LEU A 1 181 ? -1.232 1.527 4.677 1.00 97.88 181 LEU A O 1
ATOM 1401 N N . MET A 1 182 ? -2.821 2.778 5.629 1.00 97.12 182 MET A N 1
ATOM 1402 C CA . MET A 1 182 ? -1.874 3.595 6.394 1.00 97.12 182 MET A CA 1
ATOM 1403 C C . MET A 1 182 ? -1.145 2.767 7.460 1.00 97.12 182 MET A C 1
ATOM 1405 O O . MET A 1 182 ? 0.066 2.915 7.630 1.00 97.12 182 MET A O 1
ATOM 1409 N N . GLY A 1 183 ? -1.865 1.875 8.150 1.00 95.94 183 GLY A N 1
ATOM 1410 C CA . GLY A 1 183 ? -1.269 0.912 9.075 1.00 95.94 183 GLY A CA 1
ATOM 1411 C C . GLY A 1 183 ? -0.231 0.030 8.379 1.00 95.94 183 GLY A C 1
ATOM 1412 O O . GLY A 1 183 ? 0.899 -0.063 8.864 1.00 95.94 183 GLY A O 1
ATOM 1413 N N . ASP A 1 184 ? -0.577 -0.515 7.207 1.00 95.94 184 ASP A N 1
ATOM 1414 C CA . ASP A 1 184 ? 0.316 -1.351 6.392 1.00 95.94 184 ASP A CA 1
ATOM 1415 C C . ASP A 1 184 ? 1.591 -0.586 5.983 1.00 95.94 184 ASP A C 1
ATOM 1417 O O . ASP A 1 184 ? 2.698 -1.116 6.094 1.00 95.94 184 ASP A O 1
ATOM 1421 N N . ILE A 1 185 ? 1.466 0.681 5.568 1.00 96.00 185 ILE A N 1
ATOM 1422 C CA . ILE A 1 185 ? 2.605 1.536 5.191 1.00 96.00 185 ILE A CA 1
ATOM 1423 C C . ILE A 1 185 ? 3.534 1.791 6.381 1.00 96.00 185 ILE A C 1
ATOM 1425 O O . ILE A 1 185 ? 4.753 1.684 6.253 1.00 96.00 185 ILE A O 1
ATOM 1429 N N . LEU A 1 186 ? 2.981 2.116 7.550 1.00 94.69 186 LEU A N 1
ATOM 1430 C CA . LEU A 1 186 ? 3.783 2.381 8.746 1.00 94.69 186 LEU A CA 1
ATOM 1431 C C . LEU A 1 186 ? 4.467 1.110 9.254 1.00 94.69 186 LEU A C 1
ATOM 1433 O O . LEU A 1 186 ? 5.632 1.155 9.657 1.00 94.69 186 LEU A O 1
ATOM 1437 N N . ALA A 1 187 ? 3.758 -0.020 9.231 1.00 93.44 187 ALA A N 1
ATOM 1438 C CA . ALA A 1 187 ? 4.303 -1.335 9.554 1.00 93.44 187 ALA A CA 1
ATOM 1439 C C . ALA A 1 187 ? 5.416 -1.756 8.584 1.00 93.44 187 ALA A C 1
ATOM 1441 O O . ALA A 1 187 ? 6.363 -2.421 8.996 1.00 93.44 187 ALA A O 1
ATOM 1442 N N . TYR A 1 188 ? 5.320 -1.349 7.319 1.00 92.44 188 TYR A N 1
ATOM 1443 C CA . TYR A 1 188 ? 6.349 -1.584 6.315 1.00 92.44 188 TYR A CA 1
ATOM 1444 C C . TYR A 1 188 ? 7.597 -0.713 6.537 1.00 92.44 188 TYR A C 1
ATOM 1446 O O . TYR A 1 188 ? 8.712 -1.228 6.530 1.00 92.44 188 TYR A O 1
ATOM 1454 N N . GLU A 1 189 ? 7.421 0.590 6.792 1.00 87.19 189 GLU A N 1
ATOM 1455 C CA . GLU A 1 189 ? 8.518 1.555 6.998 1.00 87.19 189 GLU A CA 1
ATOM 1456 C C . GLU A 1 189 ? 9.367 1.217 8.231 1.00 87.19 189 GLU A C 1
ATOM 1458 O O . GLU A 1 189 ? 10.599 1.263 8.200 1.00 87.19 189 GLU A O 1
ATOM 1463 N N . LYS A 1 190 ? 8.715 0.849 9.337 1.00 78.19 190 LYS A N 1
ATOM 1464 C CA . LYS A 1 190 ? 9.403 0.374 10.538 1.00 78.19 190 LYS A CA 1
ATOM 1465 C C . LYS A 1 190 ? 9.343 -1.145 10.546 1.00 78.19 190 LYS A C 1
ATOM 1467 O O . LYS A 1 190 ? 8.362 -1.702 11.025 1.00 78.19 190 LYS A O 1
ATOM 1472 N N . LEU A 1 191 ? 10.437 -1.805 10.151 1.00 71.38 191 LEU A N 1
ATOM 1473 C CA . LEU A 1 191 ? 10.661 -3.261 10.273 1.00 71.38 191 LEU A CA 1
ATOM 1474 C C . LEU A 1 191 ? 10.731 -3.758 11.742 1.00 71.38 191 LEU A C 1
ATOM 1476 O O . LEU A 1 191 ? 11.469 -4.682 12.082 1.00 71.38 191 LEU A O 1
ATOM 1480 N N . SER A 1 192 ? 9.992 -3.121 12.647 1.00 72.31 192 SER A N 1
ATOM 1481 C CA . SER A 1 192 ? 9.829 -3.501 14.038 1.00 72.31 192 SER A CA 1
ATOM 1482 C C . SER A 1 192 ? 8.545 -4.301 14.193 1.00 72.31 192 SER A C 1
ATOM 1484 O O . SER A 1 192 ? 7.480 -3.913 13.713 1.00 72.31 192 SER A O 1
ATOM 1486 N N . SER A 1 193 ? 8.634 -5.390 14.957 1.00 73.50 193 SER A N 1
ATOM 1487 C CA . SER A 1 193 ? 7.453 -6.146 15.376 1.00 73.50 193 SER A CA 1
ATOM 1488 C C . SER A 1 193 ? 6.465 -5.269 16.138 1.00 73.50 193 SER A C 1
ATOM 1490 O O . SER A 1 193 ? 5.271 -5.443 15.973 1.00 73.50 193 SER A O 1
ATOM 1492 N N . ARG A 1 194 ? 6.938 -4.286 16.914 1.00 81.50 194 ARG A N 1
ATOM 1493 C CA . ARG A 1 194 ? 6.080 -3.325 17.615 1.00 81.50 194 ARG A CA 1
ATOM 1494 C C . ARG A 1 194 ? 6.103 -1.976 16.924 1.00 81.50 194 ARG A C 1
ATOM 1496 O O . ARG A 1 194 ? 7.170 -1.369 16.802 1.00 81.50 194 ARG A O 1
ATOM 1503 N N . ASN A 1 195 ? 4.931 -1.498 16.527 1.00 87.62 195 ASN A N 1
ATOM 1504 C CA . ASN A 1 195 ? 4.769 -0.200 15.892 1.00 87.62 195 ASN A CA 1
ATOM 1505 C C . ASN A 1 195 ? 3.493 0.486 16.414 1.00 87.62 195 ASN A C 1
ATOM 1507 O O . ASN A 1 195 ? 2.403 0.210 15.908 1.00 87.62 195 ASN A O 1
ATOM 1511 N N . PRO A 1 196 ? 3.609 1.361 17.432 1.00 87.44 196 PRO A N 1
ATOM 1512 C CA . PRO A 1 196 ? 2.449 2.028 18.018 1.00 87.44 196 PRO A CA 1
ATOM 1513 C C . PRO A 1 196 ? 1.764 2.986 17.035 1.00 87.44 196 PRO A C 1
ATOM 1515 O O . PRO A 1 196 ? 0.555 3.168 17.129 1.00 87.44 196 PRO A O 1
ATOM 1518 N N . ASP A 1 197 ? 2.492 3.544 16.063 1.00 90.94 197 ASP A N 1
ATOM 1519 C CA . ASP A 1 197 ? 1.903 4.438 15.060 1.00 90.94 197 ASP A CA 1
ATOM 1520 C C . ASP A 1 197 ? 0.975 3.646 14.126 1.00 90.94 197 ASP A C 1
ATOM 1522 O O . ASP A 1 197 ? -0.161 4.047 13.886 1.00 90.94 197 ASP A O 1
ATOM 1526 N N . ALA A 1 198 ? 1.422 2.470 13.664 1.00 94.00 198 ALA A N 1
ATOM 1527 C CA . ALA A 1 198 ? 0.598 1.571 12.853 1.00 94.00 198 ALA A CA 1
ATOM 1528 C C . ALA A 1 198 ? -0.625 1.053 13.631 1.00 94.00 198 ALA A C 1
ATOM 1530 O O . ALA A 1 198 ? -1.720 0.965 13.076 1.00 94.00 198 ALA A O 1
ATOM 1531 N N . LEU A 1 199 ? -0.459 0.763 14.930 1.00 94.81 199 LEU A N 1
ATOM 1532 C CA . LEU A 1 199 ? -1.538 0.293 15.805 1.00 94.81 199 LEU A CA 1
ATOM 1533 C C . LEU A 1 199 ? -2.741 1.246 15.816 1.00 94.81 199 LEU A C 1
ATOM 1535 O O . LEU A 1 199 ? -3.876 0.778 15.750 1.00 94.81 199 LEU A O 1
ATOM 1539 N N . VAL A 1 200 ? -2.509 2.562 15.860 1.00 95.31 200 VAL A N 1
ATOM 1540 C CA . VAL A 1 200 ? -3.583 3.573 15.860 1.00 95.31 200 VAL A CA 1
ATOM 1541 C C . VAL A 1 200 ? -4.420 3.497 14.580 1.00 95.31 200 VAL A C 1
ATOM 1543 O O . VAL A 1 200 ? -5.651 3.559 14.629 1.00 95.31 200 VAL A O 1
ATOM 1546 N N . PHE A 1 201 ? -3.775 3.307 13.430 1.00 97.19 201 PHE A N 1
ATOM 1547 C CA . PHE A 1 201 ? -4.469 3.199 12.149 1.00 97.19 201 PHE A CA 1
ATOM 1548 C C . PHE A 1 201 ? -5.180 1.852 11.974 1.00 97.19 201 PHE A C 1
ATOM 1550 O O . PHE A 1 201 ? -6.316 1.821 11.499 1.00 97.19 201 PHE A O 1
ATOM 1557 N N . TYR A 1 202 ? -4.594 0.748 12.445 1.00 97.62 202 TYR A N 1
ATOM 1558 C CA . TYR A 1 202 ? -5.303 -0.535 12.479 1.00 97.62 202 TYR A CA 1
ATOM 1559 C C . TYR A 1 202 ? -6.504 -0.515 13.431 1.00 97.62 202 TYR A C 1
ATOM 1561 O O . TYR A 1 202 ? -7.538 -1.096 13.107 1.00 97.62 202 TYR A O 1
ATOM 1569 N N . TYR A 1 203 ? -6.416 0.195 14.560 1.00 97.56 203 TYR A N 1
ATOM 1570 C CA . TYR A 1 203 ? -7.556 0.422 15.449 1.00 97.56 203 TYR A CA 1
ATOM 1571 C C . TYR A 1 203 ? -8.680 1.196 14.750 1.00 97.56 203 TYR A C 1
ATOM 1573 O O . TYR A 1 203 ? -9.833 0.758 14.805 1.00 97.56 203 TYR A O 1
ATOM 1581 N N . CYS A 1 204 ? -8.352 2.287 14.040 1.00 97.44 204 CYS A N 1
ATOM 1582 C CA . CYS A 1 204 ? -9.316 2.991 13.187 1.00 97.44 204 CYS A CA 1
ATOM 1583 C C . CYS A 1 204 ? -9.995 2.009 12.218 1.00 97.44 204 CYS A C 1
ATOM 1585 O O . CYS A 1 204 ? -11.217 1.878 12.224 1.00 97.44 204 CYS A O 1
ATOM 1587 N N . ALA A 1 205 ? -9.213 1.249 11.447 1.00 98.19 205 ALA A N 1
ATOM 1588 C CA . ALA A 1 205 ? -9.752 0.303 10.477 1.00 98.19 205 ALA A CA 1
ATOM 1589 C C . ALA A 1 205 ? -10.669 -0.744 11.130 1.00 98.19 205 ALA A C 1
ATOM 1591 O O . ALA A 1 205 ? -11.793 -0.955 10.678 1.00 98.19 205 ALA A O 1
ATOM 1592 N N . ALA A 1 206 ? -10.225 -1.375 12.221 1.00 98.06 206 ALA A N 1
ATOM 1593 C CA . ALA A 1 206 ? -10.979 -2.418 12.907 1.00 98.06 206 ALA A CA 1
ATOM 1594 C C . ALA A 1 206 ? -12.334 -1.914 13.416 1.00 98.06 206 ALA A C 1
ATOM 1596 O O . ALA A 1 206 ? -13.349 -2.598 13.243 1.00 98.06 206 ALA A O 1
ATOM 1597 N N . ARG A 1 207 ? -12.360 -0.716 14.013 1.00 96.94 207 ARG A N 1
ATOM 1598 C CA . ARG A 1 207 ? -13.580 -0.102 14.540 1.00 96.94 207 ARG A CA 1
ATOM 1599 C C . ARG A 1 207 ? -14.561 0.241 13.425 1.00 96.94 207 ARG A C 1
ATOM 1601 O O . ARG A 1 207 ? -15.734 -0.114 13.524 1.00 96.94 207 ARG A O 1
ATOM 1608 N N . GLU A 1 208 ? -14.084 0.876 12.363 1.00 97.38 208 GLU A N 1
ATOM 1609 C CA . GLU A 1 208 ? -14.943 1.335 11.272 1.00 97.38 208 GLU A CA 1
ATOM 1610 C C . GLU A 1 208 ? -15.449 0.166 10.410 1.00 97.38 208 GLU A C 1
ATOM 1612 O O . GLU A 1 208 ? -16.625 0.130 10.045 1.00 97.38 208 GLU A O 1
ATOM 1617 N N . TYR A 1 209 ? -14.635 -0.875 10.188 1.00 97.88 209 TYR A N 1
ATOM 1618 C CA . TYR A 1 209 ? -15.114 -2.119 9.574 1.00 97.88 209 TYR A CA 1
ATOM 1619 C C . TYR A 1 209 ? -16.191 -2.808 10.416 1.00 97.88 209 TYR A C 1
ATOM 1621 O O . TYR A 1 209 ? -17.163 -3.319 9.858 1.00 97.88 209 TYR A O 1
ATOM 1629 N N . PHE A 1 210 ? -16.043 -2.819 11.745 1.00 96.69 210 PHE A N 1
ATOM 1630 C CA . PHE A 1 210 ? -17.042 -3.409 12.636 1.00 96.69 210 PHE A CA 1
ATOM 1631 C C . PHE A 1 210 ? -18.370 -2.648 12.569 1.00 96.69 210 PHE A C 1
ATOM 1633 O O . PHE A 1 210 ? -19.414 -3.265 12.362 1.00 96.69 210 PHE A O 1
ATOM 1640 N N . THR A 1 211 ? -18.327 -1.316 12.680 1.00 95.81 211 THR A N 1
ATOM 1641 C CA . THR A 1 211 ? -19.510 -0.447 12.563 1.00 95.81 211 THR A CA 1
ATOM 1642 C C . THR A 1 211 ? -20.195 -0.609 11.204 1.00 95.81 211 THR A C 1
ATOM 1644 O O . THR A 1 211 ? -21.419 -0.656 11.133 1.00 95.81 211 THR A O 1
ATOM 1647 N N . GLY A 1 212 ? -19.416 -0.774 10.131 1.00 95.25 212 GLY A N 1
ATOM 1648 C CA . GLY A 1 212 ? -19.919 -1.039 8.782 1.00 95.25 212 GLY A CA 1
ATOM 1649 C C . GLY A 1 212 ? -20.404 -2.474 8.530 1.00 95.25 212 GLY A C 1
ATOM 1650 O O . GLY A 1 212 ? -20.696 -2.811 7.385 1.00 95.25 212 GLY A O 1
ATOM 1651 N N . GLY A 1 213 ? -20.444 -3.348 9.544 1.00 95.88 213 GLY A N 1
ATOM 1652 C CA . GLY A 1 213 ? -20.884 -4.745 9.414 1.00 95.88 213 GLY A CA 1
ATOM 1653 C C . GLY A 1 213 ? -19.892 -5.676 8.700 1.00 95.88 213 GLY A C 1
ATOM 1654 O O . GLY A 1 213 ? -20.175 -6.858 8.508 1.00 95.88 213 GLY A O 1
ATOM 1655 N N . LYS A 1 214 ? -18.700 -5.185 8.339 1.00 96.62 214 LYS A N 1
ATOM 1656 C CA . LYS A 1 214 ? -17.626 -5.929 7.662 1.00 96.62 214 LYS A CA 1
ATOM 1657 C C . LYS A 1 214 ? -16.770 -6.687 8.693 1.00 96.62 214 LYS A C 1
ATOM 1659 O O . LYS A 1 214 ? -15.583 -6.406 8.872 1.00 96.62 214 LYS A O 1
ATOM 1664 N N . ARG A 1 215 ? -17.376 -7.652 9.397 1.00 95.19 215 ARG A N 1
ATOM 1665 C CA . ARG A 1 215 ? -16.745 -8.373 10.524 1.00 95.19 215 ARG A CA 1
ATOM 1666 C C . ARG A 1 215 ? -15.417 -9.047 10.156 1.00 95.19 215 ARG A C 1
ATOM 1668 O O . ARG A 1 215 ? -14.473 -8.954 10.934 1.00 95.19 215 ARG A O 1
ATOM 1675 N N . ASP A 1 216 ? -15.313 -9.660 8.980 1.00 96.62 216 ASP A N 1
ATOM 1676 C CA . ASP A 1 216 ? -14.087 -10.352 8.546 1.00 96.62 216 ASP A CA 1
ATOM 1677 C C . ASP A 1 216 ? -12.904 -9.388 8.369 1.00 96.62 216 ASP A C 1
ATOM 1679 O O . ASP A 1 216 ? -11.780 -9.679 8.777 1.00 96.62 216 ASP A O 1
ATOM 1683 N N . LEU A 1 217 ? -13.159 -8.198 7.818 1.00 97.38 217 LEU A N 1
ATOM 1684 C CA . LEU A 1 217 ? -12.138 -7.159 7.666 1.00 97.38 217 LEU A CA 1
ATOM 1685 C C . LEU A 1 217 ? -11.766 -6.531 9.012 1.00 97.38 217 LEU A C 1
ATOM 1687 O O . LEU A 1 217 ? -10.596 -6.233 9.245 1.00 97.38 217 LEU A O 1
ATOM 1691 N N . SER A 1 218 ? -12.730 -6.406 9.927 1.00 97.44 218 SER A N 1
ATOM 1692 C CA . SER A 1 218 ? -12.454 -5.995 11.307 1.00 97.44 218 SER A CA 1
ATOM 1693 C C . SER A 1 218 ? -11.553 -7.006 12.028 1.00 97.44 218 SER A C 1
ATOM 1695 O O . SER A 1 218 ? -10.572 -6.616 12.656 1.00 97.44 218 SER A O 1
ATOM 1697 N N . MET A 1 219 ? -11.809 -8.309 11.861 1.00 96.44 219 MET A N 1
ATOM 1698 C CA . MET A 1 219 ? -10.952 -9.382 12.382 1.00 96.44 219 MET A CA 1
ATOM 1699 C C . MET A 1 219 ? -9.544 -9.348 11.777 1.00 96.44 219 MET A C 1
ATOM 1701 O O . MET A 1 219 ? -8.568 -9.558 12.496 1.00 96.44 219 MET A O 1
ATOM 1705 N N . LYS A 1 220 ? -9.421 -9.053 10.476 1.00 97.44 220 LYS A N 1
ATOM 1706 C CA . LYS A 1 220 ? -8.119 -8.872 9.818 1.00 97.44 220 LYS A CA 1
ATOM 1707 C C . LYS A 1 220 ? -7.335 -7.723 10.456 1.00 97.44 220 LYS A C 1
ATOM 1709 O O . LYS A 1 220 ? -6.195 -7.923 10.860 1.00 97.44 220 LYS A O 1
ATOM 1714 N N . ALA A 1 221 ? -7.957 -6.551 10.588 1.00 97.56 221 ALA A N 1
ATOM 1715 C CA . ALA A 1 221 ? -7.330 -5.394 11.222 1.00 97.56 221 ALA A CA 1
ATOM 1716 C C . ALA A 1 221 ? -6.961 -5.686 12.688 1.00 97.56 221 ALA A C 1
ATOM 1718 O O . ALA A 1 221 ? -5.856 -5.371 13.117 1.00 97.56 221 ALA A O 1
ATOM 1719 N N . TYR A 1 222 ? -7.830 -6.377 13.432 1.00 96.31 222 TYR A N 1
ATOM 1720 C CA . TYR A 1 222 ? -7.544 -6.831 14.794 1.00 96.31 222 TYR A CA 1
ATOM 1721 C C . TYR A 1 222 ? -6.316 -7.756 14.873 1.00 96.31 222 TYR A C 1
ATOM 1723 O O . TYR A 1 222 ? -5.507 -7.630 15.791 1.00 96.31 222 TYR A O 1
ATOM 1731 N N . GLY A 1 223 ? -6.128 -8.648 13.897 1.00 95.06 223 GLY A N 1
ATOM 1732 C CA . GLY A 1 223 ? -4.922 -9.473 13.788 1.00 95.06 223 GLY A CA 1
ATOM 1733 C C . GLY A 1 223 ? -3.645 -8.640 13.648 1.00 95.06 223 GLY A C 1
ATOM 1734 O O . GLY A 1 223 ? -2.667 -8.894 14.353 1.00 95.06 223 GLY A O 1
ATOM 1735 N N . GLU A 1 224 ? -3.668 -7.601 12.811 1.00 95.50 224 GLU A N 1
ATOM 1736 C CA . GLU A 1 224 ? -2.533 -6.679 12.674 1.00 95.50 224 GLU A CA 1
ATOM 1737 C C . GLU A 1 224 ? -2.306 -5.843 13.940 1.00 95.50 224 GLU A C 1
ATOM 1739 O O . GLU A 1 224 ? -1.162 -5.628 14.349 1.00 95.50 224 GLU A O 1
ATOM 1744 N N . MET A 1 225 ? -3.374 -5.454 14.646 1.00 95.06 225 MET A N 1
ATOM 1745 C CA . MET A 1 225 ? -3.242 -4.815 15.958 1.00 95.06 225 MET A CA 1
ATOM 1746 C C . MET A 1 225 ? -2.489 -5.720 16.939 1.00 95.06 225 MET A C 1
ATOM 1748 O O . MET A 1 225 ? -1.558 -5.259 17.591 1.00 95.06 225 MET A O 1
ATOM 1752 N N . LEU A 1 226 ? -2.829 -7.010 17.021 1.00 92.44 226 LEU A N 1
ATOM 1753 C CA . LEU A 1 226 ? -2.126 -7.964 17.890 1.00 92.44 226 LEU A CA 1
ATOM 1754 C C . LEU A 1 226 ? -0.659 -8.165 17.493 1.00 92.44 226 LEU A C 1
ATOM 1756 O O . LEU A 1 226 ? 0.188 -8.389 18.358 1.00 92.44 226 LEU A O 1
ATOM 1760 N N . ARG A 1 227 ? -0.353 -8.075 16.195 1.00 90.69 227 ARG A N 1
ATOM 1761 C CA . ARG A 1 227 ? 1.013 -8.185 15.680 1.00 90.69 227 ARG A CA 1
ATOM 1762 C C . ARG A 1 227 ? 1.874 -6.999 16.104 1.00 90.69 227 ARG A C 1
ATOM 1764 O O . ARG A 1 227 ? 3.018 -7.205 16.500 1.00 90.69 227 ARG A O 1
ATOM 1771 N N . HIS A 1 228 ? 1.318 -5.789 16.021 1.00 89.88 228 HIS A N 1
ATOM 1772 C CA . HIS A 1 228 ? 2.060 -4.536 16.173 1.00 89.88 228 HIS A CA 1
ATOM 1773 C C . HIS A 1 228 ? 1.923 -3.857 17.541 1.00 89.88 228 HIS A C 1
ATOM 1775 O O . HIS A 1 228 ? 2.758 -3.018 17.896 1.00 89.88 228 HIS A O 1
ATOM 1781 N N . GLY A 1 229 ? 0.899 -4.214 18.311 1.00 86.81 229 GLY A N 1
ATOM 1782 C CA . GLY A 1 229 ? 0.580 -3.642 19.612 1.00 86.81 229 GLY A CA 1
ATOM 1783 C C . GLY A 1 229 ? 0.910 -4.548 20.794 1.00 86.81 229 GLY A C 1
ATOM 1784 O O . GLY A 1 229 ? 1.361 -5.686 20.667 1.00 86.81 229 GLY A O 1
ATOM 1785 N N . ASN A 1 230 ? 0.689 -4.021 21.995 1.00 86.00 230 ASN A N 1
ATOM 1786 C CA . ASN A 1 230 ? 0.691 -4.828 23.209 1.00 86.00 230 ASN A CA 1
ATOM 1787 C C . ASN A 1 230 ? -0.700 -5.444 23.396 1.00 86.00 230 ASN A C 1
ATOM 1789 O O . ASN A 1 230 ? -1.689 -4.735 23.312 1.00 86.00 230 ASN A O 1
ATOM 1793 N N . HIS A 1 231 ? -0.795 -6.729 23.730 1.00 82.69 231 HIS A N 1
ATOM 1794 C CA . HIS A 1 231 ? -2.072 -7.407 23.985 1.00 82.69 231 HIS A CA 1
ATOM 1795 C C . HIS A 1 231 ? -2.938 -6.708 25.053 1.00 82.69 231 HIS A C 1
ATOM 1797 O O . HIS A 1 231 ? -4.159 -6.827 25.019 1.00 82.69 231 HIS A O 1
ATOM 1803 N N . ASN A 1 232 ? -2.308 -5.962 25.968 1.00 84.12 232 ASN A N 1
ATOM 1804 C CA . ASN A 1 232 ? -2.981 -5.190 27.018 1.00 84.12 232 ASN A CA 1
ATOM 1805 C C . ASN A 1 232 ? -3.242 -3.722 26.633 1.00 84.12 232 ASN A C 1
ATOM 1807 O O . ASN A 1 232 ? -3.616 -2.925 27.490 1.00 84.12 232 ASN A O 1
ATOM 1811 N N . ASP A 1 233 ? -2.990 -3.328 25.383 1.00 88.69 233 ASP A N 1
ATOM 1812 C CA . ASP A 1 233 ? -3.301 -1.982 24.909 1.00 88.69 233 ASP A CA 1
ATOM 1813 C C . ASP A 1 233 ? -4.825 -1.756 24.947 1.00 88.69 233 ASP A C 1
ATOM 1815 O O . ASP A 1 233 ? -5.579 -2.627 24.490 1.00 88.69 233 ASP A O 1
ATOM 1819 N N . PRO A 1 234 ? -5.310 -0.615 25.473 1.00 90.56 234 PRO A N 1
ATOM 1820 C CA . PRO A 1 234 ? -6.742 -0.342 25.568 1.00 90.56 234 PRO A CA 1
ATOM 1821 C C . PRO A 1 234 ? -7.467 -0.446 24.218 1.00 90.56 234 PRO A C 1
ATOM 1823 O O . PRO A 1 234 ? -8.596 -0.935 24.188 1.00 90.56 234 PRO A O 1
ATOM 1826 N N . MET A 1 235 ? -6.821 -0.080 23.104 1.00 93.81 235 MET A N 1
ATOM 1827 C CA . MET A 1 235 ? -7.404 -0.206 21.761 1.00 93.81 235 MET A CA 1
ATOM 1828 C C . MET A 1 235 ? -7.651 -1.674 21.385 1.00 93.81 235 MET A C 1
ATOM 1830 O O . MET A 1 235 ? -8.692 -2.017 20.824 1.00 93.81 235 MET A O 1
ATOM 1834 N N . ILE A 1 236 ? -6.712 -2.563 21.723 1.00 93.00 236 ILE A N 1
ATOM 1835 C CA . ILE A 1 236 ? -6.816 -4.007 21.460 1.00 93.00 236 ILE A CA 1
ATOM 1836 C C . ILE A 1 236 ? -7.905 -4.636 22.324 1.00 93.00 236 ILE A C 1
ATOM 1838 O O . ILE A 1 236 ? -8.706 -5.427 21.821 1.00 93.00 236 ILE A O 1
ATOM 1842 N N . VAL A 1 237 ? -7.959 -4.273 23.606 1.00 91.25 237 VAL A N 1
ATOM 1843 C CA . VAL A 1 237 ? -8.981 -4.766 24.539 1.00 91.25 237 VAL A CA 1
ATOM 1844 C C . VAL A 1 237 ? -10.379 -4.348 24.083 1.00 91.25 237 VAL A C 1
ATOM 1846 O O . VAL A 1 237 ? -11.298 -5.168 24.097 1.00 91.25 237 VAL A O 1
ATOM 1849 N N . GLU A 1 238 ? -10.539 -3.104 23.632 1.00 92.19 238 GLU A N 1
ATOM 1850 C CA . GLU A 1 238 ? -11.813 -2.593 23.130 1.00 92.19 238 GLU A CA 1
ATOM 1851 C C . GLU A 1 238 ? -12.287 -3.355 21.886 1.00 92.19 238 GLU A C 1
ATOM 1853 O O . GLU A 1 238 ? -13.424 -3.833 21.843 1.00 92.19 238 GLU A O 1
ATOM 1858 N N . VAL A 1 239 ? -11.422 -3.499 20.877 1.00 93.94 239 VAL A N 1
ATOM 1859 C CA . VAL A 1 239 ? -11.770 -4.204 19.634 1.00 93.94 239 VAL A CA 1
ATOM 1860 C C . VAL A 1 239 ? -12.063 -5.680 19.907 1.00 93.94 239 VAL A C 1
ATOM 1862 O O . VAL A 1 239 ? -13.037 -6.213 19.376 1.00 93.94 239 VAL A O 1
ATOM 1865 N N . HIS A 1 240 ? -11.299 -6.328 20.793 1.00 92.44 240 HIS A N 1
ATOM 1866 C CA . HIS A 1 240 ? -11.572 -7.701 21.222 1.00 92.44 240 HIS A CA 1
ATOM 1867 C C . HIS A 1 240 ? -12.967 -7.828 21.846 1.00 92.44 240 HIS A C 1
ATOM 1869 O O . HIS A 1 240 ? -13.745 -8.700 21.456 1.00 92.44 240 HIS A O 1
ATOM 1875 N N . ALA A 1 241 ? -13.314 -6.929 22.771 1.00 90.31 241 ALA A N 1
ATOM 1876 C CA . ALA A 1 241 ? -14.616 -6.939 23.426 1.00 90.31 241 ALA A CA 1
ATOM 1877 C C . ALA A 1 241 ? -15.772 -6.772 22.431 1.00 90.31 241 ALA A C 1
ATOM 1879 O O . ALA A 1 241 ? -16.761 -7.497 22.527 1.00 90.31 241 ALA A O 1
ATOM 1880 N N . ARG A 1 242 ? -15.624 -5.881 21.441 1.00 91.06 242 ARG A N 1
ATOM 1881 C CA . ARG A 1 242 ? -16.614 -5.686 20.365 1.00 91.06 242 ARG A CA 1
ATOM 1882 C C . ARG A 1 242 ? -16.754 -6.921 19.475 1.00 91.06 242 ARG A C 1
ATOM 1884 O O . ARG A 1 242 ? -17.863 -7.311 19.124 1.00 91.06 242 ARG A O 1
ATOM 1891 N N . LEU A 1 243 ? -15.638 -7.546 19.101 1.00 92.06 243 LEU A N 1
ATOM 1892 C CA . LEU A 1 243 ? -15.649 -8.695 18.202 1.00 92.06 243 LEU A CA 1
ATOM 1893 C C . LEU A 1 243 ? -16.214 -9.941 18.883 1.00 92.06 243 LEU A C 1
ATOM 1895 O O . LEU A 1 243 ? -17.063 -10.614 18.301 1.00 92.06 243 LEU A O 1
ATOM 1899 N N . PHE A 1 244 ? -15.792 -10.259 20.102 1.00 89.69 244 PHE A N 1
ATOM 1900 C CA . PHE A 1 244 ? -16.122 -11.538 20.738 1.00 89.69 244 PHE A CA 1
ATOM 1901 C C . PHE A 1 244 ? -17.240 -11.451 21.780 1.00 89.69 244 PHE A C 1
ATOM 1903 O O . PHE A 1 244 ? -17.631 -12.484 22.318 1.00 89.69 244 PHE A O 1
ATOM 1910 N N . ASN A 1 245 ? -17.766 -10.252 22.065 1.00 84.06 245 ASN A N 1
ATOM 1911 C CA . ASN A 1 245 ? -18.696 -10.000 23.176 1.00 84.06 245 ASN A CA 1
ATOM 1912 C C . ASN A 1 245 ? -18.161 -10.518 24.526 1.00 84.06 245 ASN A C 1
ATOM 1914 O O . ASN A 1 245 ? -18.920 -10.914 25.409 1.00 84.06 245 ASN A O 1
ATOM 1918 N N . GLN A 1 246 ? -16.837 -10.550 24.675 1.00 78.62 246 GLN A N 1
ATOM 1919 C CA . GLN A 1 246 ? -16.125 -11.045 25.847 1.00 78.62 246 GLN A CA 1
ATOM 1920 C C . GLN A 1 246 ? -14.916 -10.152 26.084 1.00 78.62 246 GLN A C 1
ATOM 1922 O O . GLN A 1 246 ? -14.235 -9.775 25.134 1.00 78.62 246 GLN A O 1
ATOM 1927 N N . GLN A 1 247 ? -14.622 -9.818 27.339 1.00 66.06 247 GLN A N 1
ATOM 1928 C CA . GLN A 1 247 ? -13.326 -9.217 27.644 1.00 66.06 247 GLN A CA 1
ATOM 1929 C C . GLN A 1 247 ? -12.226 -10.281 27.516 1.00 66.06 247 GLN A C 1
ATOM 1931 O O . GLN A 1 247 ? -12.453 -11.435 27.896 1.00 66.06 247 GLN A O 1
ATOM 1936 N N . PRO A 1 248 ? -11.031 -9.919 27.016 1.00 64.38 248 PRO A N 1
ATOM 1937 C CA . PRO A 1 248 ? -9.916 -10.853 26.972 1.00 64.38 248 PRO A CA 1
ATOM 1938 C C . PRO A 1 248 ? -9.575 -11.313 28.396 1.00 64.38 248 PRO A C 1
ATOM 1940 O O . PRO A 1 248 ? -9.571 -10.515 29.332 1.00 64.38 248 PRO A O 1
ATOM 1943 N N . GLN A 1 249 ? -9.270 -12.603 28.568 1.00 62.41 249 GLN A N 1
ATOM 1944 C CA . GLN A 1 249 ? -9.135 -13.242 29.889 1.00 62.41 249 GLN A CA 1
ATOM 1945 C C . GLN A 1 249 ? -8.035 -12.655 30.802 1.00 62.41 249 GLN A C 1
ATOM 1947 O O . GLN A 1 249 ? -7.993 -12.986 31.983 1.00 62.41 249 GLN A O 1
ATOM 1952 N N . ASN A 1 250 ? -7.141 -11.795 30.302 1.00 60.91 250 ASN A N 1
ATOM 1953 C CA . ASN A 1 250 ? -6.077 -11.172 31.098 1.00 60.91 250 ASN A CA 1
ATOM 1954 C C . ASN A 1 250 ? -5.809 -9.722 30.661 1.00 60.91 250 ASN A C 1
ATOM 1956 O O . ASN A 1 250 ? -4.831 -9.487 29.960 1.00 60.91 250 ASN A O 1
ATOM 1960 N N . PRO A 1 251 ? -6.595 -8.727 31.098 1.00 55.81 251 PRO A N 1
ATOM 1961 C CA . PRO A 1 251 ? -6.286 -7.338 30.777 1.00 55.81 251 PRO A CA 1
ATOM 1962 C C . PRO A 1 251 ? -5.239 -6.719 31.732 1.00 55.81 251 PRO A C 1
ATOM 1964 O O . PRO A 1 251 ? -4.679 -5.673 31.425 1.00 55.81 251 PRO A O 1
ATOM 1967 N N . TRP A 1 252 ? -4.941 -7.356 32.882 1.00 52.50 252 TRP A N 1
ATOM 1968 C CA . TRP A 1 252 ? -4.293 -6.681 34.023 1.00 52.50 252 TRP A CA 1
ATOM 1969 C C . TRP A 1 252 ? -3.345 -7.533 34.880 1.00 52.50 252 TRP A C 1
ATOM 1971 O O . TRP A 1 252 ? -3.321 -7.341 36.093 1.00 52.50 252 TRP A O 1
ATOM 1981 N N . ARG A 1 253 ? -2.556 -8.479 34.351 1.00 49.78 253 ARG A N 1
ATOM 1982 C CA . ARG A 1 253 ? -1.530 -9.095 35.220 1.00 49.78 253 ARG A CA 1
ATOM 1983 C C . ARG A 1 253 ? -0.386 -8.097 35.443 1.00 49.78 253 ARG A C 1
ATOM 1985 O O . ARG A 1 253 ? 0.320 -7.798 34.478 1.00 49.78 253 ARG A O 1
ATOM 1992 N N . PRO A 1 254 ? -0.142 -7.612 36.677 1.00 47.00 254 PRO A N 1
ATOM 1993 C CA . PRO A 1 254 ? 1.148 -7.026 36.996 1.00 47.00 254 PRO A CA 1
ATOM 1994 C C . PRO A 1 254 ? 2.189 -8.133 36.811 1.00 47.00 254 PRO A C 1
ATOM 1996 O O . PRO A 1 254 ? 1.916 -9.294 37.137 1.00 47.00 254 PRO A O 1
ATOM 1999 N N . LEU A 1 255 ? 3.380 -7.797 36.317 1.00 46.00 255 LEU A N 1
ATOM 2000 C CA . LEU A 1 255 ? 4.542 -8.669 36.463 1.00 46.00 255 LEU A CA 1
ATOM 2001 C C . LEU A 1 255 ? 4.793 -8.821 37.969 1.00 46.00 255 LEU A C 1
ATOM 2003 O O . LEU A 1 255 ? 5.502 -8.020 38.570 1.00 46.00 255 LEU A O 1
ATOM 2007 N N . THR A 1 256 ? 4.155 -9.791 38.623 1.00 46.34 256 THR A N 1
ATOM 2008 C CA . THR A 1 256 ? 4.524 -10.156 39.989 1.00 46.34 256 THR A CA 1
ATOM 2009 C C . THR A 1 256 ? 5.985 -10.586 39.928 1.00 46.34 256 THR A C 1
ATOM 2011 O O . THR A 1 256 ? 6.268 -11.525 39.175 1.00 46.34 256 THR A O 1
ATOM 2014 N N . PRO A 1 257 ? 6.918 -9.937 40.655 1.00 44.94 257 PRO A N 1
ATOM 2015 C CA . PRO A 1 257 ? 8.277 -10.442 40.731 1.00 44.94 257 PRO A CA 1
ATOM 2016 C C . PRO A 1 257 ? 8.175 -11.872 41.250 1.00 44.94 257 PRO A C 1
ATOM 2018 O O . PRO A 1 257 ? 7.488 -12.128 42.244 1.00 44.94 257 PRO A O 1
ATOM 2021 N N . SER A 1 258 ? 8.767 -12.812 40.515 1.00 50.97 258 SER A N 1
ATOM 2022 C CA . SER A 1 258 ? 8.802 -14.219 40.898 1.00 50.97 258 SER A CA 1
ATOM 2023 C C . SER A 1 258 ? 9.252 -14.295 42.353 1.00 50.97 258 SER A C 1
ATOM 2025 O O . SER A 1 258 ? 10.378 -13.900 42.665 1.00 50.97 258 SER A O 1
ATOM 2027 N N . LYS A 1 259 ? 8.371 -14.745 43.256 1.00 50.09 259 LYS A N 1
ATOM 2028 C CA . LYS A 1 259 ? 8.784 -15.029 44.631 1.00 50.09 259 LYS A CA 1
ATOM 2029 C C . LYS A 1 259 ? 9.959 -16.006 44.540 1.00 50.09 259 LYS A C 1
ATOM 2031 O O . LYS A 1 259 ? 9.803 -17.022 43.859 1.00 50.09 259 LYS A O 1
ATOM 2036 N N . PRO A 1 260 ? 11.106 -15.728 45.182 1.00 50.53 260 PRO A N 1
ATOM 2037 C CA . PRO A 1 260 ? 12.149 -16.729 45.273 1.00 50.53 260 PRO A CA 1
ATOM 2038 C C . PRO A 1 260 ? 11.544 -17.941 45.979 1.00 50.53 260 PRO A C 1
ATOM 2040 O O . PRO A 1 260 ? 10.967 -17.820 47.064 1.00 50.53 260 PRO A O 1
ATOM 2043 N N . SER A 1 261 ? 11.600 -19.083 45.295 1.00 49.56 261 SER A N 1
ATOM 2044 C CA . SER A 1 261 ? 11.348 -20.388 45.893 1.00 49.56 261 SER A CA 1
ATOM 2045 C C . SER A 1 261 ? 12.181 -20.476 47.168 1.00 49.56 261 SER A C 1
ATOM 2047 O O . SER A 1 261 ? 13.391 -20.256 47.111 1.00 49.56 261 SER A O 1
ATOM 2049 N N . LYS A 1 262 ? 11.516 -20.721 48.300 1.00 47.22 262 LYS A N 1
ATOM 2050 C CA . LYS A 1 262 ? 12.202 -21.102 49.537 1.00 47.22 262 LYS A CA 1
ATOM 2051 C C . LYS A 1 262 ? 12.895 -22.446 49.358 1.00 47.22 262 LYS A C 1
ATOM 2053 O O . LYS A 1 262 ? 12.398 -23.237 48.522 1.00 47.22 262 LYS A O 1
#

Foldseek 3Di:
DDDDDDDDDDDDDDDDDDDDDDDDDDDDDDDDDDDPDPPLPLQDDDPPPDDDDLVSLVVLLVLLVVLVVQLVVLVVLVPDPPRPDDVVSNVVSVVSSVSSLSNLVVSLVVVDQSSLLSNLVVLQVQLVVLLVVLVVQCPDPDPVSNVVSVVSNVSSVVSLVVSCVSLVVNLVVLPLSSLQVNLVSQCVVDVDQADVVSLVSLLSNLVVCVVVVVLVSNVVSLVSNVRHHDCLPPSNQVSCCSNPVDGDPPNDDDPPPPDPDD

Radius of gyration: 25.9 Å; chains: 1; bounding box: 63×80×83 Å

Secondary structure (DSSP, 8-state):
------------------PPP----------------------S---TTPPPPHHHHHHHHHHHHHHHHHHHHHHHHHTSTT--S-HHHHHHHHHHHHHHHHHHHHHHHTT-HHHHHHHHHHHHHHHHHHHHHHHHHHT-SSHHHHHHHHHHHHHHHHHHHHHHHHHHHHHHTT-HHHHHHHHHHHHHHS--S--HHHHHHHHHHHHHHHHTT-HHHHHHHHHHHHHHS-TT-HHHHHHHHHHHSS--S-S-------PPP-

pLDDT: mean 79.28, std 23.64, range [27.12, 98.19]

Sequence (262 aa):
MMMRTVAHVLQAC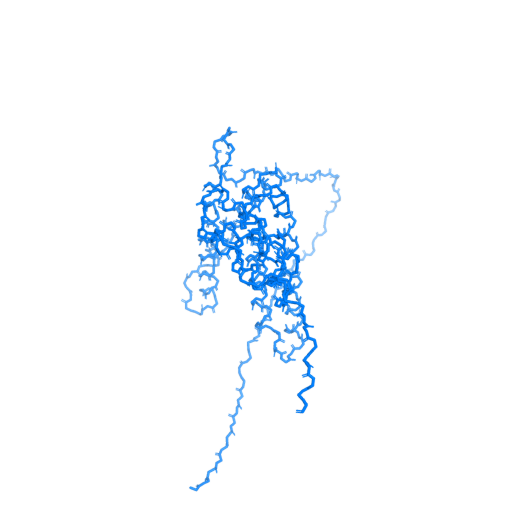TVMVMLGSAVAMAAKPAAPQSAPQSGASKPLALGETETPREEHFAYWYRQFIAQKGLAAKGEICIRSASCISDEGDYLRHAEAALKIQRGIEAWAASGNHDAAFYAGRIAFEAAQGFDQEFLIYSNHQDYKYREAGRRFIALSDKELQRAKSLLMPAAYDQRPESCMLMGDILAYEKLSSRNPDALVFYYCAAREYFTGGKRDLSMKAYGEMLRHGNHNDPMIVEVHARLFNQQPQNPWRPLTPSKPSK